Protein AF-A0A968TRB2-F1 (afdb_monomer_lite)

Radius of gyration: 29.57 Å; chains: 1; bounding box: 66×40×86 Å

Foldseek 3Di:
DDWDKDKDKDFDPPDQLPDPQWKKKFKDKQNHTPDIDIWDDDPRHRMTMDMDTDDDDQCLQPDPPVNPDPADRQKIKMKMWMDSPPDIDMDIDIDGGHHPDDDDDCQDDPVVVVCVVDPVPKDKADKFWADWDKDWAADPNKIKIKIWTWTWIDIVNDIWTWIWIFIDINNHGDQDDPVGPRVIDTHPPADDAHKDWDWDADRPVRDIWIWIDGPDDDDDDDDDTDTDDPPVD

Structure (mmCIF, N/CA/C/O backbone):
data_AF-A0A968TRB2-F1
#
_entry.id   AF-A0A968TRB2-F1
#
loop_
_atom_site.group_PDB
_atom_site.id
_atom_site.type_symbol
_atom_site.label_atom_id
_atom_site.label_alt_id
_atom_site.label_comp_id
_atom_site.label_asym_id
_atom_site.label_entity_id
_atom_site.label_seq_id
_atom_site.pdbx_PDB_ins_code
_atom_site.Cartn_x
_atom_site.Cartn_y
_atom_site.Cartn_z
_atom_site.occupancy
_atom_site.B_iso_or_equiv
_atom_site.auth_seq_id
_atom_site.auth_comp_id
_atom_site.auth_asym_id
_atom_site.auth_atom_id
_atom_site.pdbx_PDB_model_num
ATOM 1 N N . MET A 1 1 ? 18.263 5.364 -1.650 1.00 62.75 1 MET A N 1
ATOM 2 C CA . MET A 1 1 ? 17.684 4.512 -2.709 1.00 62.75 1 MET A CA 1
ATOM 3 C C . MET A 1 1 ? 18.825 3.881 -3.482 1.00 62.75 1 MET A C 1
ATOM 5 O O . MET A 1 1 ? 19.798 4.575 -3.752 1.00 62.75 1 MET A O 1
ATOM 9 N N . VAL A 1 2 ? 18.747 2.577 -3.738 1.00 68.12 2 VAL A N 1
ATOM 10 C CA . VAL A 1 2 ? 19.762 1.835 -4.498 1.00 68.12 2 VAL A CA 1
ATOM 11 C C . VAL A 1 2 ? 19.438 1.987 -5.982 1.00 68.12 2 VAL A C 1
ATOM 13 O O . VAL A 1 2 ? 18.295 1.772 -6.373 1.00 68.12 2 VAL A O 1
ATOM 16 N N . ASN A 1 3 ? 20.422 2.374 -6.792 1.00 80.38 3 ASN A N 1
ATOM 17 C CA . ASN A 1 3 ? 20.284 2.347 -8.247 1.00 80.38 3 ASN A CA 1
ATOM 18 C C . ASN A 1 3 ? 20.573 0.928 -8.732 1.00 80.38 3 ASN A C 1
ATOM 20 O O . ASN A 1 3 ? 21.564 0.333 -8.305 1.00 80.38 3 ASN A O 1
ATOM 24 N N . LEU A 1 4 ? 19.746 0.418 -9.641 1.00 80.75 4 LEU A N 1
ATOM 25 C CA . LEU A 1 4 ? 19.991 -0.844 -10.330 1.00 80.75 4 LEU A CA 1
ATOM 26 C C . LEU A 1 4 ? 20.532 -0.523 -11.732 1.00 80.75 4 LEU A C 1
ATOM 28 O O . LEU A 1 4 ? 19.753 -0.100 -12.592 1.00 80.75 4 LEU A O 1
ATOM 32 N N . PRO A 1 5 ? 21.857 -0.627 -11.955 1.00 87.62 5 PRO A N 1
ATOM 33 C CA . PRO A 1 5 ? 22.439 -0.365 -13.259 1.00 87.62 5 PRO A CA 1
ATOM 34 C C . PRO A 1 5 ? 22.197 -1.556 -14.186 1.00 87.62 5 PRO A C 1
ATOM 36 O O . PRO A 1 5 ? 22.495 -2.701 -13.843 1.00 87.62 5 PRO A O 1
ATOM 39 N N . PHE A 1 6 ? 21.715 -1.269 -15.385 1.00 87.75 6 PHE A N 1
ATOM 40 C CA . PHE A 1 6 ? 21.581 -2.236 -16.463 1.00 87.75 6 PHE A CA 1
ATOM 41 C C . PHE A 1 6 ? 22.421 -1.777 -17.639 1.00 87.75 6 PHE A C 1
ATOM 43 O O . PHE A 1 6 ? 22.370 -0.608 -18.021 1.00 87.75 6 PHE A O 1
ATOM 50 N N . THR A 1 7 ? 23.165 -2.705 -18.230 1.00 92.69 7 THR A N 1
ATOM 51 C CA . THR A 1 7 ? 23.927 -2.459 -19.452 1.00 92.69 7 THR A CA 1
ATOM 52 C C . THR A 1 7 ? 23.310 -3.271 -20.573 1.00 92.69 7 THR A C 1
ATOM 54 O O . THR A 1 7 ? 23.240 -4.496 -20.489 1.00 92.69 7 THR A O 1
ATOM 57 N N . ILE A 1 8 ? 22.869 -2.580 -21.618 1.00 92.25 8 ILE A N 1
ATOM 58 C CA . ILE A 1 8 ? 22.332 -3.192 -22.828 1.00 92.25 8 ILE A CA 1
ATOM 59 C C . ILE A 1 8 ? 23.422 -3.175 -23.876 1.00 92.25 8 ILE A C 1
ATOM 61 O O . ILE A 1 8 ? 23.989 -2.120 -24.147 1.00 92.25 8 ILE A O 1
ATOM 65 N N . ILE A 1 9 ? 23.685 -4.338 -24.464 1.00 92.44 9 ILE A N 1
ATOM 66 C CA . ILE A 1 9 ? 24.581 -4.485 -25.604 1.00 92.44 9 ILE A CA 1
ATOM 67 C C . ILE A 1 9 ? 23.742 -4.972 -26.780 1.00 92.44 9 ILE A C 1
ATOM 69 O O . ILE A 1 9 ? 23.082 -6.005 -26.677 1.00 92.44 9 ILE A O 1
ATOM 73 N N . ALA A 1 10 ? 23.775 -4.228 -27.880 1.00 91.25 10 ALA A N 1
ATOM 74 C CA . ALA A 1 10 ? 23.135 -4.600 -29.135 1.00 91.25 10 ALA A CA 1
ATOM 75 C C . ALA A 1 10 ? 24.191 -4.743 -30.230 1.00 91.25 10 ALA A C 1
ATOM 77 O O . ALA A 1 10 ? 25.206 -4.045 -30.213 1.00 91.25 10 ALA A O 1
ATOM 78 N N . THR A 1 11 ? 23.949 -5.638 -31.181 1.00 88.88 11 THR A N 1
ATOM 79 C CA . THR A 1 11 ? 24.828 -5.850 -32.332 1.00 88.88 11 THR A CA 1
ATOM 80 C C . THR A 1 11 ? 24.072 -5.482 -33.597 1.00 88.88 11 THR A C 1
ATOM 82 O O . THR A 1 11 ? 23.050 -6.091 -33.899 1.00 88.88 11 THR A O 1
ATOM 85 N N . ASP A 1 12 ? 24.599 -4.521 -34.349 1.00 85.44 12 ASP A N 1
ATOM 86 C CA . ASP A 1 12 ? 24.115 -4.207 -35.689 1.00 85.44 12 ASP A CA 1
ATOM 87 C C . ASP A 1 12 ? 24.971 -4.953 -36.716 1.00 85.44 12 ASP A C 1
ATOM 89 O O . ASP A 1 12 ? 26.073 -4.530 -37.058 1.00 85.44 12 ASP A O 1
ATOM 93 N N . ALA A 1 13 ? 24.468 -6.081 -37.214 1.00 77.12 13 ALA A N 1
ATOM 94 C CA . ALA A 1 13 ? 25.187 -6.913 -38.178 1.00 77.12 13 ALA A CA 1
ATOM 95 C C . ALA A 1 13 ? 25.484 -6.200 -39.515 1.00 77.12 13 ALA A C 1
ATOM 97 O O . ALA A 1 13 ? 26.390 -6.625 -40.233 1.00 77.12 13 ALA A O 1
ATOM 98 N N . ASN A 1 14 ? 24.756 -5.126 -39.840 1.00 71.25 14 ASN A N 1
ATOM 99 C CA . ASN A 1 14 ? 24.915 -4.355 -41.074 1.00 71.25 14 ASN A CA 1
ATOM 100 C C . ASN A 1 14 ? 25.736 -3.067 -40.873 1.00 71.25 14 ASN A C 1
ATOM 102 O O . ASN A 1 14 ? 26.136 -2.424 -41.851 1.00 71.25 14 ASN A O 1
ATOM 106 N N . GLY A 1 15 ? 26.040 -2.720 -39.620 1.00 63.62 15 GLY A N 1
ATOM 107 C CA . GLY A 1 15 ? 26.788 -1.538 -39.208 1.00 63.62 15 GLY A CA 1
ATOM 108 C C . GLY A 1 15 ? 28.274 -1.630 -39.539 1.00 63.62 15 GLY A C 1
ATOM 109 O O . GLY A 1 15 ? 29.128 -1.809 -38.663 1.00 63.62 15 GLY A O 1
ATOM 110 N N . SER A 1 16 ? 28.629 -1.485 -40.818 1.00 60.00 16 SER A N 1
ATOM 111 C CA . SER A 1 16 ? 30.028 -1.260 -41.193 1.00 60.00 16 SER A CA 1
ATOM 112 C C . SER A 1 16 ? 30.562 0.003 -40.493 1.00 60.00 16 SER A C 1
ATOM 114 O O . SER A 1 16 ? 29.809 0.918 -40.169 1.00 60.00 16 SER A O 1
ATOM 116 N N . ALA A 1 17 ? 31.874 0.102 -40.253 1.00 58.66 17 ALA A N 1
ATOM 117 C CA . ALA A 1 17 ? 32.475 1.316 -39.679 1.00 58.66 17 ALA A CA 1
ATOM 118 C C . ALA A 1 17 ? 32.208 2.596 -40.508 1.00 58.66 17 ALA A C 1
ATOM 120 O O . ALA A 1 17 ? 32.405 3.697 -40.004 1.00 58.66 17 ALA A O 1
ATOM 121 N N . ALA A 1 18 ? 31.757 2.445 -41.759 1.00 58.03 18 ALA A N 1
ATOM 122 C CA . ALA A 1 18 ? 31.447 3.530 -42.680 1.00 58.03 18 ALA A CA 1
ATOM 123 C C . ALA A 1 18 ? 29.977 3.991 -42.638 1.00 58.03 18 ALA A C 1
ATOM 125 O O . ALA A 1 18 ? 29.702 5.124 -43.028 1.00 58.03 18 ALA A O 1
ATOM 126 N N . ASN A 1 19 ? 29.051 3.158 -42.146 1.00 61.81 19 ASN A N 1
ATOM 127 C CA . ASN A 1 19 ? 27.643 3.527 -42.000 1.00 61.81 19 ASN A CA 1
ATOM 128 C C . ASN A 1 19 ? 27.417 3.988 -40.562 1.00 61.81 19 ASN A C 1
ATOM 130 O O . ASN A 1 19 ? 27.534 3.218 -39.611 1.00 61.81 19 ASN A O 1
ATOM 134 N N . ASN A 1 20 ? 27.178 5.284 -40.408 1.00 63.62 20 ASN A N 1
ATOM 135 C CA . ASN A 1 20 ? 27.098 5.973 -39.124 1.00 63.62 20 ASN A CA 1
ATOM 136 C C . ASN A 1 20 ? 25.687 5.893 -38.513 1.00 63.62 20 ASN A C 1
ATOM 138 O O . ASN A 1 20 ? 25.257 6.828 -37.835 1.00 63.62 20 ASN A O 1
ATOM 142 N N . ASP A 1 21 ? 24.953 4.820 -38.812 1.00 75.94 21 AS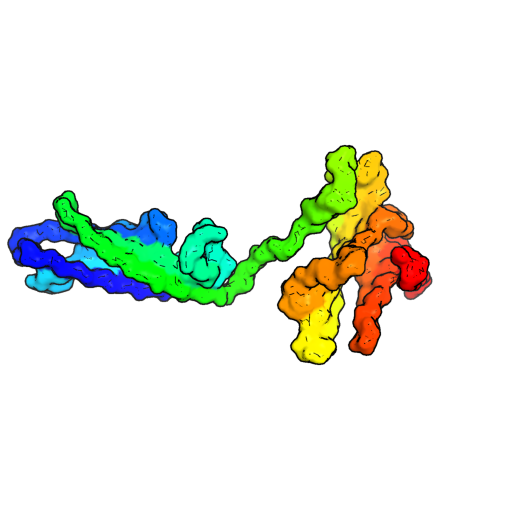P A N 1
ATOM 143 C CA . ASP A 1 21 ? 23.568 4.665 -38.387 1.00 75.94 21 ASP A CA 1
ATOM 144 C C . ASP A 1 21 ? 23.550 4.414 -36.880 1.00 75.94 21 ASP A C 1
ATOM 146 O O . ASP A 1 21 ? 24.181 3.493 -36.358 1.00 75.94 21 ASP A O 1
ATOM 150 N N . LYS A 1 22 ? 22.899 5.327 -36.163 1.00 85.69 22 LYS A N 1
ATOM 151 C CA . LYS A 1 22 ? 22.838 5.318 -34.705 1.00 85.69 22 LYS A CA 1
ATOM 152 C C . LYS A 1 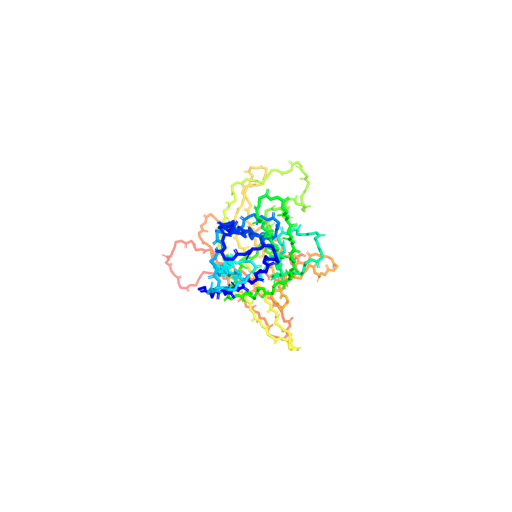22 ? 21.734 4.377 -34.253 1.00 85.69 22 LYS A C 1
ATOM 154 O O . LYS A 1 22 ? 20.616 4.459 -34.756 1.00 85.69 22 LYS A O 1
ATOM 159 N N . LEU A 1 23 ? 22.034 3.548 -33.256 1.00 91.88 23 LEU A N 1
ATOM 160 C CA . LEU A 1 23 ? 21.007 2.781 -32.560 1.00 91.88 23 LEU A CA 1
ATOM 161 C C . LEU A 1 23 ? 20.406 3.597 -31.418 1.00 91.88 23 LEU A C 1
ATOM 163 O O . LEU A 1 23 ? 21.117 4.294 -30.691 1.00 91.88 23 LEU A O 1
ATOM 167 N N . PHE A 1 24 ? 19.103 3.446 -31.225 1.00 94.75 24 PHE A N 1
ATOM 168 C CA . PHE A 1 24 ? 18.360 3.998 -30.099 1.00 94.75 24 PHE A CA 1
ATOM 169 C C . PHE A 1 24 ? 17.792 2.864 -29.263 1.00 94.75 24 PHE A C 1
ATOM 171 O O . PHE A 1 24 ? 17.319 1.865 -29.806 1.00 94.75 24 PHE A O 1
ATOM 178 N N . ALA A 1 25 ? 17.840 3.020 -27.946 1.00 96.00 25 ALA A N 1
ATOM 179 C CA . ALA A 1 25 ? 17.267 2.082 -27.001 1.00 96.00 25 ALA A CA 1
ATOM 180 C C . ALA A 1 25 ? 16.188 2.780 -26.175 1.00 96.00 25 ALA A C 1
ATOM 182 O O . ALA A 1 25 ? 16.464 3.754 -25.474 1.00 96.00 25 ALA A O 1
ATOM 183 N N . ARG A 1 26 ? 14.977 2.228 -26.212 1.00 96.19 26 ARG A N 1
ATOM 184 C CA . ARG A 1 26 ? 13.855 2.651 -25.382 1.00 96.19 26 ARG A CA 1
ATOM 185 C C . ARG A 1 26 ? 13.578 1.608 -24.315 1.00 96.19 26 ARG A C 1
ATOM 187 O O . ARG A 1 26 ? 13.378 0.431 -24.612 1.00 96.19 26 ARG A O 1
ATOM 194 N N . ILE A 1 27 ? 13.554 2.049 -23.067 1.00 93.81 27 ILE A N 1
ATOM 195 C CA . ILE A 1 27 ? 13.333 1.200 -21.902 1.00 93.81 27 ILE A CA 1
ATOM 196 C C . ILE A 1 27 ? 11.929 1.445 -21.379 1.00 93.81 27 ILE A C 1
ATOM 198 O O . ILE A 1 27 ? 11.508 2.580 -21.161 1.00 93.81 27 ILE A O 1
ATOM 202 N N . TYR A 1 28 ? 11.231 0.351 -21.132 1.00 93.31 28 TYR A N 1
ATOM 203 C CA . TYR A 1 28 ? 9.927 0.308 -20.513 1.00 93.31 28 TYR A CA 1
ATOM 204 C C . TYR A 1 28 ? 10.044 -0.361 -19.148 1.00 93.31 28 TYR A C 1
ATOM 206 O O . TYR A 1 28 ? 10.685 -1.408 -19.026 1.00 93.31 28 TYR A O 1
ATOM 214 N N . VAL A 1 29 ? 9.390 0.221 -18.149 1.00 90.00 29 VAL A N 1
ATOM 215 C CA . VAL A 1 29 ? 9.139 -0.402 -16.847 1.00 90.00 29 VAL A CA 1
ATOM 216 C C . VAL A 1 29 ? 7.629 -0.462 -16.680 1.00 90.00 29 VAL A C 1
ATOM 218 O O . VAL A 1 29 ? 6.964 0.565 -16.795 1.00 90.00 29 VAL A O 1
ATOM 221 N N . ASP A 1 30 ? 7.096 -1.668 -16.500 1.00 88.06 30 ASP A N 1
ATOM 222 C CA . ASP A 1 30 ? 5.655 -1.934 -16.390 1.00 88.06 30 ASP A CA 1
ATOM 223 C C . ASP A 1 30 ? 4.865 -1.325 -17.563 1.00 88.06 30 ASP A C 1
ATOM 225 O O . ASP A 1 30 ? 3.849 -0.653 -17.409 1.00 88.06 30 ASP A O 1
ATOM 229 N N . ASP A 1 31 ? 5.408 -1.534 -18.769 1.00 89.56 31 ASP A N 1
ATOM 230 C CA . ASP A 1 31 ? 4.896 -1.048 -20.057 1.00 89.56 31 ASP A CA 1
ATOM 231 C C . ASP A 1 31 ? 4.827 0.493 -20.209 1.00 89.56 31 ASP A C 1
ATOM 233 O O . ASP A 1 31 ? 4.381 0.999 -21.242 1.00 89.56 31 ASP A O 1
ATOM 237 N N . VAL A 1 32 ? 5.383 1.254 -19.258 1.00 90.31 32 VAL A N 1
ATOM 238 C CA . VAL A 1 32 ? 5.568 2.712 -19.338 1.00 90.31 32 VAL A CA 1
ATOM 239 C C . VAL A 1 32 ? 6.989 3.041 -19.785 1.00 90.31 32 VAL A C 1
ATOM 241 O O . VAL A 1 32 ? 7.947 2.454 -19.287 1.00 90.31 32 VAL A O 1
ATOM 244 N N . ILE A 1 33 ? 7.147 4.000 -20.706 1.00 92.81 33 ILE A N 1
ATOM 245 C CA . ILE A 1 33 ? 8.473 4.488 -21.118 1.00 92.81 33 ILE A CA 1
ATOM 246 C C . ILE A 1 33 ? 9.172 5.094 -19.900 1.00 92.81 33 ILE A C 1
ATOM 248 O O . ILE A 1 33 ? 8.714 6.089 -19.341 1.00 92.81 33 ILE A O 1
ATOM 252 N N . TYR A 1 34 ? 10.284 4.484 -19.513 1.00 91.88 34 TYR A N 1
ATOM 253 C CA . TYR A 1 34 ? 11.113 4.916 -18.398 1.00 91.88 34 TYR A CA 1
ATOM 254 C C . TYR A 1 34 ? 12.283 5.780 -18.873 1.00 91.88 34 TYR A C 1
ATOM 256 O O . TYR A 1 34 ? 12.587 6.797 -18.254 1.00 91.88 34 TYR A O 1
ATOM 264 N N . ASP A 1 35 ? 12.932 5.379 -19.968 1.00 93.62 35 ASP A N 1
ATOM 265 C CA . ASP A 1 35 ? 14.079 6.083 -20.541 1.00 93.62 35 ASP A CA 1
ATOM 266 C C . ASP A 1 35 ? 14.161 5.832 -22.054 1.00 93.62 35 ASP A C 1
ATOM 268 O O . ASP A 1 35 ? 13.657 4.823 -22.558 1.00 93.62 35 ASP A O 1
ATOM 272 N N . ASP A 1 36 ? 14.780 6.756 -22.777 1.00 94.44 36 ASP A N 1
ATOM 273 C CA . ASP A 1 36 ? 14.991 6.684 -24.223 1.00 94.44 36 ASP A CA 1
ATOM 274 C C . ASP A 1 36 ? 16.320 7.362 -24.554 1.00 94.44 36 ASP A C 1
ATOM 276 O O . ASP A 1 36 ? 16.504 8.558 -24.307 1.00 94.44 36 ASP A O 1
ATOM 280 N N . ALA A 1 37 ? 17.274 6.584 -25.057 1.00 94.19 37 ALA A N 1
ATOM 281 C CA . ALA A 1 37 ? 18.648 7.032 -25.201 1.00 94.19 37 ALA A CA 1
ATOM 282 C C . ALA A 1 37 ? 19.305 6.502 -26.475 1.00 94.19 37 ALA A C 1
ATOM 284 O O . ALA A 1 37 ? 19.136 5.351 -26.881 1.00 94.19 37 ALA A O 1
ATOM 285 N N . GLU A 1 38 ? 20.132 7.356 -27.074 1.00 94.25 38 GLU A N 1
ATOM 286 C CA . GLU A 1 38 ? 21.063 6.951 -28.121 1.00 94.25 38 GLU A CA 1
ATOM 287 C C . GLU A 1 38 ? 22.121 6.005 -27.535 1.00 94.25 38 GLU A C 1
ATOM 289 O O . GLU A 1 38 ? 22.714 6.272 -26.485 1.00 94.25 38 GLU A O 1
ATOM 294 N N . MET A 1 39 ? 22.378 4.894 -28.220 1.00 93.81 39 MET A N 1
ATOM 295 C CA . MET A 1 39 ? 23.420 3.957 -27.825 1.00 93.81 39 MET A CA 1
ATOM 296 C C . MET A 1 39 ? 24.797 4.450 -28.281 1.00 93.81 39 MET A C 1
ATOM 298 O O . MET A 1 39 ? 24.960 5.057 -29.335 1.00 93.81 39 MET A O 1
ATOM 302 N N . THR A 1 40 ? 25.832 4.134 -27.507 1.00 92.69 40 THR A N 1
ATOM 303 C CA . THR A 1 40 ? 27.228 4.441 -27.842 1.00 92.69 40 THR A CA 1
ATOM 304 C C . THR A 1 40 ? 27.906 3.234 -28.475 1.00 92.69 40 THR A C 1
ATOM 306 O O . THR A 1 40 ? 27.874 2.138 -27.920 1.00 92.69 40 THR A O 1
ATOM 309 N N . ARG A 1 41 ? 28.574 3.415 -29.614 1.00 89.38 41 ARG A N 1
ATOM 310 C CA . ARG A 1 41 ? 29.329 2.336 -30.264 1.00 89.38 41 ARG A CA 1
ATOM 311 C C . ARG A 1 41 ? 30.518 1.882 -29.406 1.00 89.38 41 ARG A C 1
ATOM 313 O O . ARG A 1 41 ? 31.266 2.701 -28.873 1.00 89.38 41 ARG A O 1
ATOM 320 N N . ILE A 1 42 ? 30.732 0.571 -29.307 1.00 89.62 42 ILE A N 1
ATOM 321 C CA . ILE A 1 42 ? 31.844 -0.033 -28.562 1.00 89.62 42 ILE A CA 1
ATOM 322 C C . ILE A 1 42 ? 33.049 -0.201 -29.499 1.00 89.62 42 ILE A C 1
ATOM 324 O O . ILE A 1 42 ? 33.190 -1.204 -30.208 1.00 89.62 42 ILE A O 1
ATOM 328 N N . GLY A 1 43 ? 33.940 0.791 -29.508 1.00 83.88 43 GLY A N 1
ATOM 329 C CA . GLY A 1 43 ? 35.129 0.790 -30.367 1.00 83.88 43 GLY A CA 1
ATOM 330 C C . GLY A 1 43 ? 34.780 0.704 -31.860 1.00 83.88 43 GLY A C 1
ATOM 331 O O . GLY A 1 43 ? 33.761 1.229 -32.299 1.00 83.88 43 GLY A O 1
ATOM 332 N N . ALA A 1 44 ? 35.611 0.016 -32.648 1.00 78.69 44 ALA A N 1
ATOM 333 C CA . ALA A 1 44 ? 35.378 -0.209 -34.082 1.00 78.69 44 ALA A CA 1
ATOM 334 C C . ALA A 1 44 ? 34.511 -1.452 -34.380 1.00 78.69 44 ALA A C 1
ATOM 336 O O . ALA A 1 44 ? 34.495 -1.945 -35.507 1.00 78.69 44 ALA A O 1
ATOM 337 N N . THR A 1 45 ? 33.826 -2.003 -33.373 1.00 77.50 45 THR A N 1
ATOM 338 C CA . THR A 1 45 ? 33.002 -3.211 -33.533 1.00 77.50 45 THR A CA 1
ATOM 339 C C . THR A 1 45 ? 31.599 -2.872 -34.032 1.00 77.50 45 THR A C 1
ATOM 341 O O . THR A 1 45 ? 31.236 -1.703 -34.162 1.00 77.50 45 THR A O 1
ATOM 344 N N . ALA A 1 46 ? 30.799 -3.895 -34.318 1.00 84.81 46 ALA A N 1
ATOM 345 C CA . ALA A 1 46 ? 29.384 -3.753 -34.654 1.00 84.81 46 ALA A CA 1
ATOM 346 C C . ALA A 1 46 ? 28.480 -3.648 -33.403 1.00 84.81 46 ALA A C 1
ATOM 348 O O . ALA A 1 46 ? 27.257 -3.695 -33.502 1.00 84.81 46 ALA A O 1
ATOM 349 N N . ASN A 1 47 ? 29.086 -3.550 -32.213 1.00 89.62 47 ASN A N 1
ATOM 350 C CA . ASN A 1 47 ? 28.372 -3.539 -30.946 1.00 89.62 47 ASN A CA 1
ATOM 351 C C . ASN A 1 47 ? 28.139 -2.115 -30.447 1.00 89.62 47 ASN A C 1
ATOM 353 O O . ASN A 1 47 ? 28.999 -1.241 -30.572 1.00 89.62 47 ASN A O 1
ATOM 357 N N . TRP A 1 48 ? 27.001 -1.928 -29.798 1.00 92.50 48 TRP A N 1
ATOM 358 C CA . TRP A 1 48 ? 26.539 -0.679 -29.215 1.00 92.50 48 TRP A CA 1
ATOM 359 C C . TRP A 1 48 ? 26.138 -0.918 -27.768 1.00 92.50 48 TRP A C 1
ATOM 361 O O . TRP A 1 48 ? 25.646 -1.993 -27.436 1.00 92.50 48 TRP A O 1
ATOM 371 N N . THR A 1 49 ? 26.351 0.072 -26.906 1.00 94.31 49 THR A N 1
ATOM 372 C CA . THR A 1 49 ? 26.048 -0.005 -25.48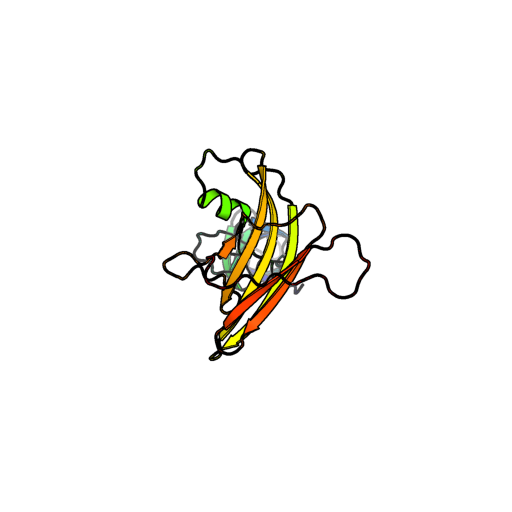0 1.00 94.31 49 THR A CA 1
ATOM 373 C C . THR A 1 49 ? 25.243 1.188 -25.006 1.00 94.31 49 THR A C 1
ATOM 375 O O . THR A 1 49 ? 25.484 2.323 -25.411 1.00 94.31 49 THR A O 1
ATOM 378 N N . VAL A 1 50 ? 24.338 0.943 -24.070 1.00 95.00 50 VAL A N 1
ATOM 379 C CA . VAL A 1 50 ? 23.735 1.983 -23.236 1.00 95.00 50 VAL A CA 1
ATOM 380 C C . VAL A 1 50 ? 23.634 1.460 -21.813 1.00 95.00 50 VAL A C 1
ATOM 382 O O . VAL A 1 50 ? 23.417 0.266 -21.592 1.00 95.00 50 VAL A O 1
ATOM 385 N N . THR A 1 51 ? 23.820 2.349 -20.845 1.00 92.56 51 THR A N 1
ATOM 386 C CA . THR A 1 51 ? 23.609 2.029 -19.437 1.00 92.56 51 THR A CA 1
ATOM 387 C C . THR A 1 51 ? 22.481 2.884 -18.910 1.00 92.56 51 THR A C 1
ATOM 389 O O . THR A 1 51 ? 22.529 4.106 -19.027 1.00 92.56 51 THR A O 1
ATOM 392 N N . PHE A 1 52 ? 21.504 2.245 -18.280 1.00 89.06 52 PHE A N 1
ATOM 393 C CA . PHE A 1 52 ? 20.437 2.942 -17.583 1.00 89.06 52 PHE A CA 1
ATOM 394 C C . PHE A 1 52 ? 20.437 2.574 -16.107 1.00 89.06 52 PHE A C 1
ATOM 396 O O . PHE A 1 52 ? 20.842 1.483 -15.704 1.00 89.06 52 PHE A O 1
ATOM 403 N N . ASN A 1 53 ? 19.988 3.521 -15.289 1.00 89.06 53 ASN A N 1
ATOM 404 C CA . ASN A 1 53 ? 19.879 3.351 -13.850 1.00 89.06 53 ASN A CA 1
ATOM 405 C C . ASN A 1 53 ? 18.402 3.338 -13.481 1.00 89.06 53 ASN A C 1
ATOM 407 O O . ASN A 1 53 ? 17.773 4.395 -13.358 1.00 89.06 53 ASN A O 1
ATOM 411 N N . TYR A 1 54 ? 17.852 2.143 -13.296 1.00 86.94 54 TYR A N 1
ATOM 412 C CA . TYR A 1 54 ? 16.504 2.013 -12.768 1.00 86.94 54 TYR A CA 1
ATOM 413 C C . TYR A 1 54 ? 16.500 2.413 -11.290 1.00 86.94 54 TYR A C 1
ATOM 415 O O . TYR A 1 54 ? 17.331 1.953 -10.496 1.00 86.94 54 TYR A O 1
ATOM 423 N N . LYS A 1 55 ? 15.579 3.310 -10.941 1.00 87.31 55 LYS A N 1
ATOM 424 C CA . LYS A 1 55 ? 15.370 3.826 -9.591 1.00 87.31 55 LYS A CA 1
ATOM 425 C C . LYS A 1 55 ? 13.935 3.513 -9.178 1.00 87.31 55 LYS A C 1
ATOM 427 O O . LYS A 1 55 ? 13.045 4.296 -9.513 1.00 87.31 55 LYS A O 1
ATOM 432 N N . PRO A 1 56 ? 13.715 2.399 -8.463 1.00 82.88 56 PRO A N 1
ATOM 433 C CA . PRO A 1 56 ? 12.400 2.098 -7.925 1.00 82.88 56 PRO A CA 1
ATOM 434 C C . PRO A 1 56 ? 11.932 3.224 -7.002 1.00 82.88 56 PRO A C 1
ATOM 436 O O . PRO A 1 56 ? 12.726 3.775 -6.227 1.00 82.88 56 PRO A O 1
ATOM 439 N N . GLN A 1 57 ? 10.652 3.564 -7.079 1.00 79.88 57 GLN A N 1
ATOM 440 C CA . GLN A 1 57 ? 10.016 4.517 -6.185 1.00 79.88 57 GLN A CA 1
ATOM 441 C C . GLN A 1 57 ? 9.788 3.904 -4.796 1.00 79.88 57 GLN A C 1
ATOM 443 O O . GLN A 1 57 ? 9.712 2.681 -4.631 1.00 79.88 57 GLN A O 1
ATOM 448 N N . PRO A 1 58 ? 9.664 4.741 -3.751 1.00 71.50 58 PRO A N 1
ATOM 449 C CA . PRO A 1 58 ? 9.221 4.274 -2.445 1.00 71.50 58 PRO A CA 1
ATOM 450 C C . PRO A 1 58 ? 7.835 3.622 -2.552 1.00 71.50 58 PRO A C 1
ATOM 452 O O . PRO A 1 58 ? 6.855 4.302 -2.839 1.00 71.50 58 PRO A O 1
ATOM 455 N N . GLY A 1 59 ? 7.758 2.315 -2.300 1.00 71.69 59 GLY A N 1
ATOM 456 C CA . GLY A 1 59 ? 6.515 1.540 -2.378 1.00 71.69 59 GLY A CA 1
ATOM 457 C C . GLY A 1 59 ? 6.488 0.504 -3.499 1.00 71.69 59 GLY A C 1
ATOM 458 O O . GLY A 1 59 ? 5.783 -0.484 -3.335 1.00 71.69 59 GLY A O 1
ATOM 459 N N . ASP A 1 60 ? 7.318 0.646 -4.537 1.00 78.38 60 ASP A N 1
ATOM 460 C CA . ASP A 1 60 ? 7.381 -0.266 -5.694 1.00 78.38 60 ASP A CA 1
ATOM 461 C C . ASP A 1 60 ? 7.584 -1.728 -5.272 1.00 78.38 60 ASP A C 1
ATOM 463 O O . ASP A 1 60 ? 6.887 -2.619 -5.733 1.00 78.38 60 ASP A O 1
ATOM 467 N N . GLY A 1 61 ? 8.420 -1.972 -4.258 1.00 76.94 61 GLY A N 1
ATOM 468 C CA . GLY A 1 61 ? 8.618 -3.312 -3.692 1.00 76.94 61 GLY A CA 1
ATOM 469 C C . GLY A 1 61 ? 7.470 -3.862 -2.826 1.00 76.94 61 GLY A C 1
ATOM 470 O O . GLY A 1 61 ? 7.636 -4.910 -2.209 1.00 76.94 61 GLY A O 1
ATOM 471 N N . SER A 1 62 ? 6.368 -3.123 -2.664 1.00 70.38 62 SER A N 1
ATOM 472 C CA . SER A 1 62 ? 5.222 -3.458 -1.787 1.00 70.38 62 SER A CA 1
ATOM 473 C C . SER A 1 62 ? 3.875 -3.402 -2.484 1.00 70.38 62 SER A C 1
ATOM 475 O O . SER A 1 62 ? 2.864 -3.732 -1.864 1.00 70.38 62 SER A O 1
ATOM 477 N N . VAL A 1 63 ? 3.848 -2.948 -3.731 1.00 66.88 63 VAL A N 1
ATOM 478 C CA . VAL A 1 63 ? 2.633 -2.860 -4.524 1.00 66.88 63 VAL A CA 1
ATOM 479 C C . VAL A 1 63 ? 2.708 -3.869 -5.655 1.00 66.88 63 VAL A C 1
ATOM 481 O O . VAL A 1 63 ? 3.778 -4.185 -6.172 1.00 66.88 63 VAL A O 1
ATOM 484 N N . ASP A 1 64 ? 1.548 -4.395 -5.999 1.00 66.56 64 ASP A N 1
ATOM 485 C CA . ASP A 1 64 ? 1.300 -4.942 -7.317 1.00 66.56 64 ASP A CA 1
ATOM 486 C C . ASP A 1 64 ? 0.637 -3.807 -8.111 1.00 66.56 64 ASP A C 1
ATOM 488 O O . ASP A 1 64 ? -0.485 -3.399 -7.801 1.00 66.56 64 ASP A O 1
ATOM 492 N N . LEU A 1 65 ? 1.400 -3.198 -9.021 1.00 58.19 65 LEU A N 1
ATOM 493 C CA . LEU A 1 65 ? 1.003 -1.984 -9.741 1.00 58.19 65 LEU A CA 1
ATOM 494 C C . LEU A 1 65 ? -0.125 -2.241 -10.745 1.00 58.19 65 LEU A C 1
ATOM 496 O O . LEU A 1 65 ? -0.925 -1.337 -10.989 1.00 58.19 65 LEU A O 1
ATOM 500 N N . ASP A 1 66 ? -0.202 -3.448 -11.309 1.00 57.97 66 ASP A N 1
ATOM 501 C CA . ASP A 1 66 ? -1.270 -3.825 -12.236 1.00 57.97 66 ASP A CA 1
ATOM 502 C C . ASP A 1 66 ? -2.460 -4.489 -11.514 1.00 57.97 66 ASP A C 1
ATOM 504 O O . ASP A 1 66 ? -3.579 -4.471 -12.035 1.00 57.97 66 ASP A O 1
ATOM 508 N N . GLY A 1 67 ? -2.241 -4.998 -10.291 1.00 56.00 67 GLY A N 1
ATOM 509 C CA . GLY A 1 67 ? -3.248 -5.482 -9.340 1.00 56.00 67 GLY A CA 1
ATOM 510 C C . GLY A 1 67 ? -4.043 -6.706 -9.801 1.00 56.00 67 GLY A C 1
ATOM 511 O O . GLY A 1 67 ? -4.983 -7.123 -9.115 1.00 56.00 67 GLY A O 1
ATOM 512 N N . VAL A 1 68 ? -3.742 -7.226 -10.994 1.00 59.44 68 VAL A N 1
ATOM 513 C CA . VAL A 1 68 ? -4.516 -8.255 -11.712 1.00 59.44 68 VAL A CA 1
ATOM 514 C C . VAL A 1 68 ? -3.611 -9.105 -12.632 1.00 59.44 68 VAL A C 1
ATOM 516 O O . VAL A 1 68 ? -4.085 -10.032 -13.292 1.00 59.44 68 VAL A O 1
ATOM 519 N N . GLY A 1 69 ? -2.313 -8.814 -12.710 1.00 62.34 69 GLY A N 1
ATOM 520 C CA . GLY A 1 69 ? -1.361 -9.457 -13.606 1.00 62.34 69 GLY A CA 1
ATOM 521 C C . GLY A 1 69 ? -0.643 -10.676 -13.014 1.00 62.34 69 GLY A C 1
ATOM 522 O O . GLY A 1 69 ? -0.855 -11.066 -11.868 1.00 62.34 69 GLY A O 1
ATOM 523 N N . PRO A 1 70 ? 0.212 -11.340 -13.814 1.00 69.75 70 PRO A N 1
ATOM 524 C CA . PRO A 1 70 ? 1.007 -12.489 -13.374 1.00 69.75 70 PRO A CA 1
ATOM 525 C C . PRO A 1 70 ? 2.208 -12.106 -12.491 1.00 69.75 70 PRO A C 1
ATOM 527 O O . PRO A 1 70 ? 2.938 -12.996 -12.053 1.00 69.75 70 PRO A O 1
ATOM 530 N N . LEU A 1 71 ? 2.466 -10.811 -12.294 1.00 75.06 71 LEU A N 1
ATOM 531 C CA . LEU A 1 71 ? 3.591 -10.311 -11.512 1.00 75.06 71 LEU A CA 1
ATOM 532 C C . LEU A 1 71 ? 3.235 -10.328 -10.024 1.00 75.06 71 LEU A C 1
ATOM 534 O O . LEU A 1 71 ? 2.141 -9.951 -9.621 1.00 75.06 71 LEU A O 1
ATOM 538 N N . LEU A 1 72 ? 4.160 -10.805 -9.195 1.00 77.38 72 LEU A N 1
ATOM 539 C CA . LEU A 1 72 ? 3.997 -10.757 -7.744 1.00 77.38 72 LEU A CA 1
ATOM 540 C C . LEU A 1 72 ? 4.321 -9.354 -7.216 1.00 77.38 72 LEU A C 1
ATOM 542 O O . LEU A 1 72 ? 4.976 -8.553 -7.878 1.00 77.38 72 LEU A O 1
ATOM 546 N N . VAL A 1 73 ? 3.925 -9.083 -5.973 1.00 78.94 73 VAL A N 1
ATOM 547 C CA . VAL A 1 73 ? 4.269 -7.840 -5.267 1.00 78.94 73 VAL A CA 1
ATOM 548 C C . VAL A 1 73 ? 5.776 -7.570 -5.334 1.00 78.94 73 VAL A C 1
ATOM 550 O O . VAL A 1 73 ? 6.583 -8.423 -4.956 1.00 78.94 73 VAL A O 1
ATOM 553 N N . GLY A 1 74 ? 6.140 -6.369 -5.788 1.00 80.81 74 GLY A N 1
ATOM 554 C CA . GLY A 1 74 ? 7.531 -5.955 -5.967 1.00 80.81 74 GLY A CA 1
ATOM 555 C C . GLY A 1 74 ? 8.215 -6.489 -7.223 1.00 80.81 74 GLY A C 1
ATOM 556 O O . GLY A 1 74 ? 9.408 -6.252 -7.394 1.00 80.81 74 GLY A O 1
ATOM 557 N N . GLN A 1 75 ? 7.512 -7.201 -8.104 1.00 87.19 75 GLN A N 1
ATOM 558 C CA . GLN A 1 75 ? 8.047 -7.592 -9.403 1.00 87.19 75 GLN A CA 1
ATOM 559 C C . GLN A 1 75 ? 7.723 -6.541 -10.454 1.00 87.19 75 GLN A C 1
ATOM 561 O O . GLN A 1 75 ? 6.573 -6.150 -10.615 1.00 87.19 75 GLN A O 1
ATOM 566 N N . HIS A 1 76 ? 8.741 -6.147 -11.211 1.00 86.06 76 HIS A N 1
ATOM 567 C CA . HIS A 1 76 ? 8.599 -5.198 -12.307 1.00 86.06 76 HIS A CA 1
ATOM 568 C C . HIS A 1 76 ? 9.021 -5.839 -13.617 1.00 86.06 76 HIS A C 1
ATOM 570 O O . HIS A 1 76 ? 10.024 -6.561 -13.692 1.00 86.06 76 HIS A O 1
ATOM 576 N N . LYS A 1 77 ? 8.271 -5.548 -14.673 1.00 90.38 77 LYS A N 1
ATOM 577 C CA . LYS A 1 77 ? 8.592 -5.984 -16.028 1.00 90.38 77 LYS A CA 1
ATOM 578 C C . LYS A 1 77 ? 9.445 -4.919 -16.693 1.00 90.38 77 LYS A C 1
ATOM 580 O O . LYS A 1 77 ? 8.979 -3.816 -16.964 1.00 90.38 77 LYS A O 1
ATOM 585 N N . VAL A 1 78 ? 10.687 -5.269 -17.001 1.00 90.69 78 VAL A N 1
ATOM 586 C CA . VAL A 1 78 ? 11.593 -4.410 -17.760 1.00 90.69 78 VAL A CA 1
ATOM 587 C C . VAL A 1 78 ? 11.638 -4.914 -19.190 1.00 90.69 78 VAL A C 1
ATOM 589 O O . VAL A 1 78 ? 11.954 -6.078 -19.440 1.00 90.69 78 VAL A O 1
ATOM 592 N N . ARG A 1 79 ? 11.319 -4.040 -20.139 1.00 93.88 79 ARG A N 1
ATOM 593 C CA . ARG A 1 79 ? 11.396 -4.328 -21.571 1.00 93.88 79 ARG A CA 1
ATOM 594 C C . ARG A 1 79 ? 12.270 -3.287 -22.242 1.00 93.88 79 ARG A C 1
ATOM 596 O O . ARG A 1 79 ? 12.101 -2.099 -22.007 1.00 93.88 79 ARG A O 1
ATOM 603 N N . VAL A 1 80 ? 13.189 -3.728 -23.085 1.00 95.31 80 VAL A N 1
ATOM 604 C CA . VAL A 1 80 ? 14.036 -2.846 -23.885 1.00 95.31 80 VAL A CA 1
ATOM 605 C C . VAL A 1 80 ? 13.751 -3.103 -25.346 1.00 95.31 80 VAL A C 1
ATOM 607 O O . VAL A 1 80 ? 13.765 -4.251 -25.787 1.00 95.31 80 VAL A O 1
ATOM 610 N N . GLU A 1 81 ? 13.490 -2.027 -26.071 1.00 96.38 81 GLU A N 1
ATOM 611 C CA . GLU A 1 81 ? 13.381 -2.000 -27.521 1.00 96.38 81 GLU A CA 1
ATOM 612 C C . GLU A 1 81 ? 14.612 -1.291 -28.080 1.00 96.38 81 GLU A C 1
ATOM 614 O O . GLU A 1 81 ? 14.960 -0.207 -27.617 1.00 96.38 81 GLU A O 1
ATOM 619 N N . VAL A 1 82 ? 15.277 -1.901 -29.056 1.00 94.69 82 VAL A N 1
ATOM 620 C CA . VAL A 1 82 ? 16.408 -1.303 -29.772 1.00 94.69 82 VAL A CA 1
ATOM 621 C C . VAL A 1 82 ? 16.022 -1.126 -31.229 1.00 94.69 82 VAL A C 1
ATOM 623 O O . VAL A 1 82 ? 15.468 -2.042 -31.835 1.00 94.69 82 VAL A O 1
ATOM 626 N N . THR A 1 83 ? 16.315 0.043 -31.792 1.00 92.12 83 THR A N 1
ATOM 627 C CA . THR A 1 83 ? 15.972 0.380 -33.172 1.00 92.12 83 THR A CA 1
ATOM 628 C C . THR A 1 83 ? 17.084 1.135 -33.887 1.00 92.12 83 THR A C 1
ATOM 630 O O . THR A 1 83 ? 17.793 1.937 -33.283 1.00 92.12 83 THR A O 1
ATOM 633 N N . ASP A 1 84 ? 17.202 0.888 -35.189 1.00 88.81 84 ASP A N 1
ATOM 634 C CA . ASP A 1 84 ? 18.010 1.650 -36.151 1.00 88.81 84 ASP A CA 1
ATOM 635 C C . ASP A 1 84 ? 17.148 2.627 -36.986 1.00 88.81 84 ASP A C 1
ATOM 637 O O . ASP A 1 84 ? 17.623 3.232 -37.944 1.00 88.81 84 ASP A O 1
ATOM 641 N N . GLY A 1 85 ? 15.857 2.765 -36.652 1.00 86.56 85 GLY A N 1
ATOM 642 C CA . GLY A 1 85 ? 14.864 3.533 -37.410 1.00 86.56 85 GLY A CA 1
ATOM 643 C C . GLY A 1 85 ? 14.104 2.734 -38.479 1.00 86.56 85 GLY A C 1
ATOM 644 O O . GLY A 1 85 ? 13.036 3.175 -38.899 1.00 86.56 85 GLY A O 1
ATOM 645 N N . ASN A 1 86 ? 14.590 1.552 -38.873 1.00 85.69 86 ASN A N 1
ATOM 646 C CA . ASN A 1 86 ? 13.950 0.669 -39.857 1.00 85.69 86 ASN A CA 1
ATOM 647 C C . ASN A 1 86 ? 13.432 -0.635 -39.234 1.00 85.69 86 ASN A C 1
ATOM 649 O O . ASN A 1 86 ? 12.396 -1.158 -39.644 1.00 85.69 86 ASN A O 1
ATOM 653 N N . MET A 1 87 ? 14.149 -1.166 -38.248 1.00 87.19 87 MET A N 1
ATOM 654 C CA . MET A 1 87 ? 13.827 -2.383 -37.515 1.00 87.19 87 MET A CA 1
ATOM 655 C C . MET A 1 87 ? 13.770 -2.106 -36.017 1.00 87.19 87 MET A C 1
ATOM 657 O O . MET A 1 87 ? 14.399 -1.179 -35.506 1.00 87.19 87 MET A O 1
ATOM 661 N N . ILE A 1 8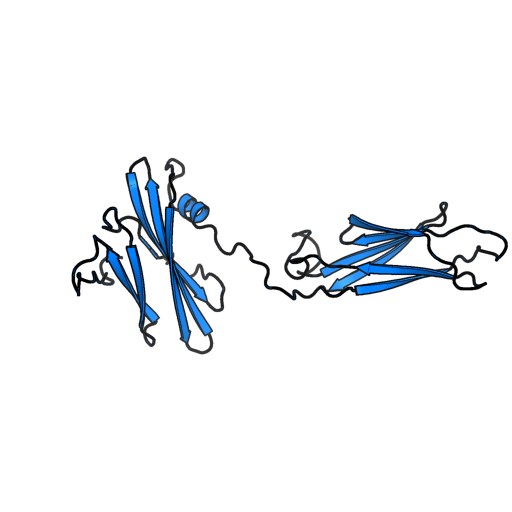8 ? 12.999 -2.926 -35.308 1.00 92.56 88 ILE A N 1
ATOM 662 C CA . ILE A 1 88 ? 12.912 -2.914 -33.850 1.00 92.56 88 ILE A CA 1
ATOM 663 C C . ILE A 1 88 ? 13.120 -4.349 -33.379 1.00 92.56 88 ILE A C 1
ATOM 665 O O . ILE A 1 88 ? 12.405 -5.248 -33.823 1.00 92.56 88 ILE A O 1
ATOM 669 N N . ASP A 1 89 ? 14.074 -4.557 -32.478 1.00 93.69 89 ASP A N 1
ATOM 670 C CA . ASP A 1 89 ? 14.187 -5.793 -31.703 1.00 93.69 89 ASP A CA 1
ATOM 671 C C . ASP A 1 89 ? 13.867 -5.504 -30.238 1.00 93.69 89 ASP A C 1
ATOM 673 O O . ASP A 1 89 ? 14.095 -4.397 -29.745 1.00 93.69 89 ASP A O 1
ATOM 677 N N . SER A 1 90 ? 13.313 -6.487 -29.532 1.00 95.19 90 SER A N 1
ATOM 678 C CA . SER A 1 90 ? 12.909 -6.304 -28.142 1.00 95.19 90 SER A CA 1
ATOM 679 C C . SER A 1 90 ? 13.253 -7.493 -27.259 1.00 95.19 90 SER A C 1
ATOM 681 O O . SER A 1 90 ? 13.167 -8.659 -27.649 1.00 95.19 90 SER A O 1
ATOM 683 N N . ARG A 1 91 ? 13.627 -7.190 -26.017 1.00 94.56 91 ARG A N 1
ATOM 684 C CA . ARG A 1 91 ? 13.854 -8.174 -24.956 1.00 94.56 91 ARG A CA 1
ATOM 685 C C . ARG A 1 91 ? 13.126 -7.731 -23.704 1.00 94.56 91 ARG A C 1
ATOM 687 O O . ARG A 1 91 ? 13.082 -6.543 -23.406 1.00 94.56 91 ARG A O 1
ATOM 694 N N . GLN A 1 92 ? 12.580 -8.689 -22.963 1.00 93.00 92 GLN A N 1
ATOM 695 C CA . GLN A 1 92 ? 11.977 -8.421 -21.662 1.00 93.00 92 GLN A CA 1
ATOM 696 C C . GLN A 1 92 ? 12.497 -9.386 -20.606 1.00 93.00 92 GLN A C 1
ATOM 698 O O . GLN A 1 92 ? 12.828 -10.534 -20.910 1.00 93.00 92 GLN A O 1
ATOM 703 N N . TRP A 1 93 ? 12.509 -8.922 -19.365 1.00 90.38 93 TRP A N 1
ATOM 704 C CA . TRP A 1 93 ? 12.781 -9.719 -18.179 1.00 90.38 93 TRP A CA 1
ATOM 705 C C . TRP A 1 93 ? 12.039 -9.133 -16.978 1.00 90.38 93 TRP A C 1
ATOM 707 O O . TRP A 1 93 ? 11.559 -8.000 -17.008 1.00 90.38 93 TRP A O 1
ATOM 717 N N . THR A 1 94 ? 11.951 -9.920 -15.913 1.00 89.81 94 THR A N 1
ATOM 718 C CA . THR A 1 94 ? 11.359 -9.498 -14.643 1.00 89.81 94 THR A CA 1
ATOM 719 C C . THR A 1 94 ? 12.469 -9.180 -13.650 1.00 89.81 94 THR A C 1
ATOM 721 O O . THR A 1 94 ? 13.483 -9.881 -13.607 1.00 89.81 94 THR A O 1
ATOM 724 N N . VAL A 1 95 ? 12.287 -8.124 -12.861 1.00 87.88 95 VAL A N 1
ATOM 725 C CA . VAL A 1 95 ? 13.190 -7.748 -11.770 1.00 87.88 95 VAL A CA 1
ATOM 726 C C . VAL A 1 95 ? 12.423 -7.703 -10.456 1.00 87.88 95 VAL A C 1
ATOM 728 O O . VAL A 1 95 ? 11.316 -7.176 -10.403 1.00 87.88 95 VAL A O 1
ATOM 731 N N . ASP A 1 96 ? 13.027 -8.234 -9.394 1.00 86.50 96 ASP A N 1
ATOM 732 C CA . ASP A 1 96 ? 12.448 -8.194 -8.052 1.00 86.50 96 ASP A CA 1
ATOM 733 C C . ASP A 1 96 ? 12.987 -6.974 -7.292 1.00 86.50 96 ASP A C 1
ATOM 735 O O . ASP A 1 96 ? 14.168 -6.898 -6.932 1.00 86.50 96 ASP A O 1
ATOM 739 N N . VAL A 1 97 ? 12.111 -6.018 -7.009 1.00 83.94 97 VAL A N 1
ATOM 740 C CA . VAL A 1 97 ? 12.373 -4.877 -6.139 1.00 83.94 97 VAL A CA 1
ATOM 741 C C . VAL A 1 97 ? 11.960 -5.250 -4.726 1.00 83.94 97 VAL A C 1
ATOM 743 O O . VAL A 1 97 ? 10.793 -5.456 -4.408 1.00 83.94 97 VAL A O 1
ATOM 746 N N . ARG A 1 98 ? 12.939 -5.305 -3.823 1.00 75.62 98 ARG A N 1
ATOM 747 C CA . ARG A 1 98 ? 12.641 -5.492 -2.404 1.00 75.62 98 ARG A CA 1
ATOM 748 C C . ARG A 1 98 ? 12.208 -4.183 -1.790 1.00 75.62 98 ARG A C 1
ATOM 750 O O . ARG A 1 98 ? 12.871 -3.156 -1.958 1.00 75.62 98 ARG A O 1
ATOM 757 N N . ASN A 1 99 ? 11.159 -4.248 -0.981 1.00 64.50 99 ASN A N 1
ATOM 758 C CA . ASN A 1 99 ? 10.836 -3.118 -0.150 1.00 64.50 99 ASN A CA 1
ATOM 759 C C . ASN A 1 99 ? 11.945 -2.875 0.889 1.00 64.50 99 ASN A C 1
ATOM 761 O O . ASN A 1 99 ? 12.299 -3.761 1.664 1.00 64.50 99 ASN A O 1
ATOM 765 N N . THR A 1 100 ? 12.491 -1.661 0.902 1.00 60.72 100 THR A N 1
ATOM 766 C CA . THR A 1 100 ? 13.476 -1.220 1.904 1.00 60.72 100 THR A CA 1
ATOM 767 C C . THR A 1 100 ? 12.861 -0.310 2.964 1.00 60.72 100 THR A C 1
ATOM 769 O O . THR A 1 100 ? 13.516 -0.018 3.962 1.00 60.72 100 THR A O 1
ATOM 772 N N . ILE A 1 101 ? 11.612 0.132 2.769 1.00 59.50 101 ILE A N 1
ATOM 773 C CA . ILE A 1 101 ? 10.917 1.071 3.651 1.00 59.50 101 ILE A CA 1
ATOM 774 C C . ILE A 1 101 ? 9.468 0.602 3.814 1.00 59.50 101 ILE A C 1
ATOM 776 O O . ILE A 1 101 ? 8.743 0.601 2.825 1.00 59.50 101 ILE A O 1
ATOM 780 N N . PRO A 1 102 ? 8.997 0.253 5.024 1.00 59.00 102 PRO A N 1
ATOM 781 C CA . PRO A 1 102 ? 7.601 -0.122 5.239 1.00 59.00 102 PRO A CA 1
ATOM 782 C C . PRO A 1 102 ? 6.666 0.927 4.622 1.00 59.00 102 PRO A C 1
ATOM 784 O O . PRO A 1 102 ? 6.665 2.081 5.051 1.00 59.00 102 PRO A O 1
ATOM 787 N N . PHE A 1 103 ? 5.922 0.549 3.580 1.00 60.38 103 PHE A N 1
ATOM 788 C CA . PHE A 1 103 ? 4.973 1.457 2.949 1.00 60.38 103 PHE A CA 1
ATOM 789 C C . PHE A 1 103 ? 3.658 1.369 3.727 1.00 60.38 103 PHE A C 1
ATOM 791 O O . PHE A 1 103 ? 3.178 0.254 3.954 1.00 60.38 103 PHE A O 1
ATOM 798 N N . PRO A 1 104 ? 3.081 2.494 4.180 1.00 62.09 104 PRO A N 1
ATOM 799 C CA . PRO A 1 104 ? 1.819 2.458 4.897 1.00 62.09 104 PRO A CA 1
ATOM 800 C C . PRO A 1 104 ? 0.723 1.966 3.949 1.00 62.09 104 PRO A C 1
ATOM 802 O O . PRO A 1 104 ? 0.351 2.651 2.999 1.00 62.09 104 PRO A O 1
ATOM 805 N N . SER A 1 105 ? 0.204 0.769 4.204 1.00 64.44 105 SER A N 1
ATOM 806 C CA . SER A 1 105 ? -0.999 0.273 3.549 1.00 64.44 105 SER A CA 1
ATOM 807 C C . SER A 1 105 ? -2.224 0.646 4.381 1.00 64.44 105 SER A C 1
ATOM 809 O O . SER A 1 105 ? -2.195 0.653 5.615 1.00 64.44 105 SER A O 1
ATOM 811 N N . LEU A 1 106 ? -3.326 0.985 3.707 1.00 69.19 106 LEU A N 1
ATOM 812 C CA . LEU A 1 106 ? -4.606 1.155 4.383 1.00 69.19 106 LEU A CA 1
ATOM 813 C C . LEU A 1 106 ? -5.101 -0.222 4.831 1.00 69.19 106 LEU A C 1
ATOM 815 O O . LEU A 1 106 ? -5.647 -0.980 4.035 1.00 69.19 106 LEU A O 1
ATOM 819 N N . VAL A 1 107 ? -4.920 -0.535 6.111 1.00 68.12 107 VAL A N 1
ATOM 820 C CA . VAL A 1 107 ? -5.368 -1.813 6.685 1.00 68.12 107 VAL A CA 1
ATOM 821 C C . VAL A 1 107 ? -6.869 -1.793 6.999 1.00 68.12 107 VAL A C 1
ATOM 823 O O . VAL A 1 107 ? -7.544 -2.815 6.892 1.00 68.12 107 VAL A O 1
ATOM 826 N N . LEU A 1 108 ? -7.415 -0.630 7.379 1.00 73.12 108 LEU A N 1
ATOM 827 C CA . LEU A 1 108 ? -8.817 -0.491 7.771 1.00 73.12 108 LEU A CA 1
ATOM 828 C C . LEU A 1 108 ? -9.344 0.929 7.543 1.00 73.12 108 LEU A C 1
ATOM 830 O O . LEU A 1 108 ? -8.719 1.905 7.951 1.00 73.12 108 LEU A O 1
ATOM 834 N N . ASN A 1 109 ? -10.550 1.037 6.979 1.00 79.75 109 ASN A N 1
ATOM 835 C CA . ASN A 1 109 ? -11.305 2.288 6.929 1.00 79.75 109 ASN A CA 1
ATOM 836 C C . ASN A 1 109 ? -12.512 2.232 7.876 1.00 79.75 109 ASN A C 1
ATOM 838 O O . ASN A 1 109 ? -13.609 1.837 7.488 1.00 79.75 109 ASN A O 1
ATOM 842 N N . ILE A 1 110 ? -12.307 2.696 9.106 1.00 76.12 110 ILE A N 1
ATOM 843 C CA . ILE A 1 110 ? -13.319 2.779 10.172 1.00 76.12 110 ILE A CA 1
ATOM 844 C C . ILE A 1 110 ? -14.628 3.443 9.712 1.00 76.12 110 ILE A C 1
ATOM 846 O O . ILE A 1 110 ? -15.713 2.983 10.064 1.00 76.12 110 ILE A O 1
ATOM 850 N N . VAL A 1 111 ? -14.560 4.500 8.897 1.00 78.56 111 VAL A N 1
ATOM 851 C CA . VAL A 1 111 ? -15.761 5.223 8.445 1.00 78.56 111 VAL A CA 1
ATOM 852 C C . VAL A 1 111 ? -16.581 4.369 7.481 1.00 78.56 111 VAL A C 1
ATOM 854 O O . VAL A 1 111 ? -17.804 4.300 7.605 1.00 78.56 111 VAL A O 1
ATOM 857 N N . SER A 1 112 ? -15.918 3.717 6.522 1.00 80.44 112 SER A N 1
ATOM 858 C CA . SER A 1 112 ? -16.576 2.809 5.576 1.00 80.44 112 SER A CA 1
ATOM 859 C C . SER A 1 112 ? -17.189 1.616 6.298 1.00 80.44 112 SER A C 1
ATOM 861 O O . SER A 1 112 ? -18.342 1.264 6.064 1.00 80.44 112 SER A O 1
ATOM 863 N N . GLU A 1 113 ? -16.426 1.034 7.214 1.00 78.44 113 GLU A N 1
ATOM 864 C CA . GLU A 1 113 ? -16.831 -0.139 7.975 1.00 78.44 113 GLU A CA 1
ATOM 865 C C . GLU A 1 113 ? -18.014 0.182 8.900 1.00 78.44 113 GLU A C 1
ATOM 867 O O . GLU A 1 113 ? -18.966 -0.592 8.975 1.00 78.44 113 GLU A O 1
ATOM 872 N N . ARG A 1 114 ? -18.050 1.373 9.519 1.00 77.75 114 ARG A N 1
ATOM 873 C CA . ARG A 1 114 ? -19.223 1.801 10.293 1.00 77.75 114 ARG A CA 1
ATOM 874 C C . ARG A 1 114 ? -20.462 1.955 9.417 1.00 77.75 114 ARG A C 1
ATOM 876 O O . ARG A 1 114 ? -21.526 1.477 9.795 1.00 77.75 114 ARG A O 1
ATOM 883 N N . LYS A 1 115 ? -20.333 2.598 8.253 1.00 76.81 115 LYS A N 1
ATOM 884 C CA . LYS A 1 115 ? -21.457 2.768 7.320 1.00 76.81 115 LYS A CA 1
ATOM 885 C C . LYS A 1 115 ? -22.036 1.431 6.858 1.00 76.81 115 LYS A C 1
ATOM 887 O O . LYS A 1 115 ? -23.237 1.359 6.649 1.00 76.81 115 LYS A O 1
ATOM 892 N N . ALA A 1 116 ? -21.210 0.394 6.719 1.00 76.75 116 ALA A N 1
ATOM 893 C CA . ALA A 1 116 ? -21.663 -0.939 6.325 1.00 76.75 116 ALA A CA 1
ATOM 894 C C . ALA A 1 116 ? -22.489 -1.655 7.412 1.00 76.75 116 ALA A C 1
ATOM 896 O O . ALA A 1 116 ? -23.288 -2.531 7.090 1.00 76.75 116 ALA A O 1
ATOM 897 N N . LEU A 1 117 ? -22.311 -1.289 8.687 1.00 75.56 117 LEU A N 1
ATOM 898 C CA . LEU A 1 117 ? -23.043 -1.875 9.817 1.00 75.56 117 LEU A CA 1
ATOM 899 C C . LEU A 1 117 ? -24.408 -1.221 10.068 1.00 75.56 117 LEU A C 1
ATOM 901 O O . LEU A 1 117 ? -25.216 -1.773 10.813 1.00 75.56 117 LEU A O 1
ATOM 905 N N . ASP A 1 118 ? -24.666 -0.054 9.482 1.00 74.31 118 ASP A N 1
ATOM 906 C CA . ASP A 1 118 ? -25.895 0.705 9.684 1.00 74.31 118 ASP A CA 1
ATOM 907 C C . ASP A 1 118 ? -26.755 0.754 8.408 1.00 74.31 118 ASP A C 1
ATOM 909 O O . ASP A 1 118 ? -26.238 0.677 7.293 1.00 74.31 118 ASP A O 1
ATOM 913 N N . PRO A 1 119 ? -28.084 0.924 8.535 1.00 73.12 119 PRO A N 1
ATOM 914 C CA . PRO A 1 119 ? -28.952 1.154 7.386 1.00 73.12 119 PRO A CA 1
ATOM 915 C C . PRO A 1 119 ? -28.491 2.349 6.540 1.00 73.12 119 PRO A C 1
ATOM 917 O O . PRO A 1 119 ? -28.138 3.403 7.074 1.00 73.12 119 PRO A O 1
ATOM 920 N N . ALA A 1 120 ? -28.592 2.224 5.214 1.00 72.81 120 ALA A N 1
ATOM 921 C CA . ALA A 1 120 ? -28.108 3.223 4.253 1.00 72.81 120 ALA A CA 1
ATOM 922 C C . ALA A 1 120 ? -28.724 4.632 4.407 1.00 72.81 120 ALA A C 1
ATOM 924 O O . ALA A 1 120 ? -28.165 5.608 3.913 1.00 72.81 120 ALA A O 1
ATOM 925 N N . SER A 1 121 ? -29.867 4.757 5.089 1.00 72.12 121 SER A N 1
ATOM 926 C CA . SER A 1 121 ? -30.545 6.032 5.354 1.00 72.12 121 SER A CA 1
ATOM 927 C C . SER A 1 121 ? -29.913 6.856 6.483 1.00 72.12 121 SER A C 1
ATOM 929 O O . SER A 1 121 ? -30.296 8.009 6.686 1.00 72.12 121 SER A O 1
ATOM 931 N N . ILE A 1 122 ? -28.961 6.294 7.233 1.00 77.25 122 ILE A N 1
ATOM 932 C CA . ILE A 1 122 ? -28.328 6.971 8.365 1.00 77.25 122 ILE A CA 1
ATOM 933 C C . ILE A 1 122 ? -27.130 7.789 7.889 1.00 77.25 122 ILE A C 1
ATOM 935 O O . ILE A 1 122 ? -26.164 7.272 7.329 1.00 77.25 122 ILE A O 1
ATOM 939 N N . THR A 1 123 ? -27.173 9.091 8.165 1.00 82.19 123 THR A N 1
ATOM 940 C CA . THR A 1 123 ? -26.070 10.007 7.883 1.00 82.19 123 THR A CA 1
ATOM 941 C C . THR A 1 123 ? -25.116 10.104 9.073 1.00 82.19 123 THR A C 1
ATOM 943 O O . THR A 1 123 ? -25.531 10.288 10.222 1.00 82.19 123 THR A O 1
ATOM 946 N N . PHE A 1 124 ? -23.821 9.993 8.768 1.00 85.62 124 PHE A N 1
ATOM 947 C CA . PHE A 1 124 ? -22.712 10.171 9.703 1.00 85.62 124 PHE A CA 1
ATOM 948 C C . PHE A 1 124 ? -21.925 11.412 9.303 1.00 85.62 124 PHE A C 1
ATOM 950 O O . PHE A 1 124 ? -21.362 11.453 8.206 1.00 85.62 124 PHE A O 1
ATOM 957 N N . THR A 1 125 ? -21.873 12.409 10.176 1.00 87.94 125 THR A N 1
ATOM 958 C CA . THR A 1 125 ? -21.167 13.674 9.930 1.00 87.94 125 THR A CA 1
ATOM 959 C C . THR A 1 125 ? -20.296 14.052 11.124 1.00 87.94 125 THR A C 1
ATOM 961 O O . THR A 1 125 ? -20.385 13.427 12.177 1.00 87.94 125 THR A O 1
ATOM 964 N N . GLU A 1 126 ? -19.434 15.060 10.962 1.00 88.88 126 GLU A N 1
ATOM 965 C CA . GLU A 1 126 ? -18.651 15.649 12.064 1.00 88.88 126 GLU A CA 1
ATOM 966 C C . GLU A 1 126 ? -17.819 14.627 12.859 1.00 88.88 126 GLU A C 1
ATOM 968 O O . GLU A 1 126 ? -17.858 14.578 14.088 1.00 88.88 126 GLU A O 1
ATOM 973 N N . TRP A 1 127 ? -17.078 13.783 12.139 1.00 87.50 127 TRP A N 1
ATOM 974 C CA . TRP A 1 127 ? -16.147 12.841 12.748 1.00 87.50 127 TRP A CA 1
ATOM 975 C C . TRP A 1 127 ? -14.984 13.587 13.402 1.00 87.50 127 TRP A C 1
ATOM 977 O O . TRP A 1 127 ? -14.265 14.333 12.739 1.00 87.50 127 TRP A O 1
ATOM 987 N N . THR A 1 128 ? -14.773 13.320 14.685 1.00 86.50 128 THR A N 1
ATOM 988 C CA . THR A 1 128 ? -13.631 13.801 15.459 1.00 86.50 128 THR A CA 1
ATOM 989 C C . THR A 1 128 ? -12.915 12.603 16.049 1.00 86.50 128 THR A C 1
ATOM 991 O O . THR A 1 128 ? -13.490 11.838 16.829 1.00 86.50 128 THR A O 1
ATOM 994 N N . TRP A 1 129 ? -11.647 12.454 15.691 1.00 83.69 129 TRP A N 1
ATOM 995 C CA . TRP A 1 129 ? -10.778 11.423 16.237 1.00 83.69 129 TRP A CA 1
ATOM 996 C C . TRP A 1 129 ? -10.248 11.846 17.602 1.00 83.69 129 TRP A C 1
ATOM 998 O O . TRP A 1 129 ? -9.832 12.987 17.802 1.00 83.69 129 TRP A O 1
ATOM 1008 N N . GLY A 1 130 ? -10.341 10.931 18.558 1.00 78.44 130 GLY A N 1
ATOM 1009 C CA . GLY A 1 130 ? -9.833 11.082 19.910 1.00 78.44 130 GLY A CA 1
ATOM 1010 C C . GLY A 1 130 ? -8.453 10.453 20.064 1.00 78.44 130 GLY A C 1
ATOM 1011 O O . GLY A 1 130 ? -7.635 10.469 19.151 1.00 78.44 130 GLY A O 1
ATOM 1012 N N . SER A 1 131 ? -8.188 9.919 21.256 1.00 76.69 131 SER A N 1
ATOM 1013 C CA . SER A 1 131 ? -6.937 9.217 21.533 1.00 76.69 131 SER A CA 1
ATOM 1014 C C . SER A 1 131 ? -6.918 7.826 20.908 1.00 76.69 131 SER A C 1
ATOM 1016 O O . SER A 1 131 ? -7.932 7.123 20.868 1.00 76.69 131 SER A O 1
ATOM 1018 N N . GLU A 1 132 ? -5.721 7.433 20.484 1.00 83.38 132 GLU A N 1
ATOM 1019 C CA . GLU A 1 132 ? -5.379 6.062 20.138 1.00 83.38 132 GLU A CA 1
ATOM 1020 C C . GLU A 1 132 ? -4.579 5.448 21.286 1.00 83.38 132 GLU A C 1
ATOM 1022 O O . GLU A 1 132 ? -3.735 6.099 21.909 1.00 83.38 132 GLU A O 1
ATOM 1027 N N . THR A 1 133 ? -4.871 4.201 21.625 1.00 84.94 133 THR A N 1
ATOM 1028 C CA . THR A 1 133 ? -4.133 3.451 22.645 1.00 84.94 133 THR A CA 1
ATOM 1029 C C . THR A 1 133 ? -3.892 2.053 22.122 1.00 84.94 133 THR A C 1
ATOM 1031 O O . THR A 1 133 ? -4.830 1.387 21.706 1.00 84.94 133 THR A O 1
ATOM 1034 N N . ALA A 1 134 ? -2.643 1.607 22.140 1.00 85.44 134 ALA A N 1
ATOM 1035 C CA . ALA A 1 134 ? -2.283 0.261 21.727 1.00 85.44 134 ALA A CA 1
ATOM 1036 C C . ALA A 1 134 ? -2.009 -0.621 22.951 1.00 85.44 134 ALA A C 1
ATOM 1038 O O . ALA A 1 134 ? -1.441 -0.165 23.945 1.00 85.44 134 ALA A O 1
ATOM 1039 N N . GLY A 1 135 ? -2.401 -1.886 22.857 1.00 80.81 135 GLY A N 1
ATOM 1040 C CA . GLY A 1 135 ? -1.994 -2.967 23.746 1.00 80.81 135 GLY A CA 1
ATOM 1041 C C . GLY A 1 135 ? -1.352 -4.078 22.925 1.00 80.81 135 GLY A C 1
ATOM 1042 O O . GLY A 1 135 ? -1.713 -4.285 21.769 1.00 80.81 135 GLY A O 1
ATOM 1043 N N . SER A 1 136 ? -0.388 -4.788 23.499 1.00 84.00 136 SER A N 1
ATOM 1044 C CA . SER A 1 136 ? 0.191 -5.961 22.846 1.00 84.00 136 SER A CA 1
ATOM 1045 C C . SER A 1 136 ? 0.647 -6.982 23.866 1.00 84.00 136 SER A C 1
ATOM 1047 O O . SER A 1 136 ? 1.142 -6.615 24.933 1.00 84.00 136 SER A O 1
ATOM 1049 N N . THR A 1 137 ? 0.552 -8.251 23.506 1.00 83.38 137 THR A N 1
ATOM 1050 C CA . THR A 1 137 ? 1.043 -9.370 24.301 1.00 83.38 137 THR A CA 1
ATOM 1051 C C . THR A 1 137 ? 1.384 -10.545 23.391 1.00 83.38 137 THR A C 1
ATOM 1053 O O . THR A 1 137 ? 0.977 -10.593 22.231 1.00 83.38 137 THR A O 1
ATOM 1056 N N . THR A 1 138 ? 2.165 -11.487 23.903 1.00 84.06 138 THR A N 1
ATOM 1057 C CA . THR A 1 138 ? 2.597 -12.665 23.149 1.00 84.06 138 THR A CA 1
ATOM 1058 C C . THR A 1 138 ? 2.084 -13.906 23.855 1.00 84.06 138 THR A C 1
ATOM 1060 O O . THR A 1 138 ? 2.408 -14.135 25.019 1.00 84.06 138 THR A O 1
ATOM 1063 N N . LEU A 1 139 ? 1.314 -14.729 23.145 1.00 80.38 139 LEU A N 1
ATOM 1064 C CA . LEU A 1 139 ? 0.764 -15.978 23.667 1.00 80.38 139 LEU A CA 1
ATOM 1065 C C . LEU A 1 139 ? 0.995 -17.102 22.658 1.00 80.38 139 LEU A C 1
ATOM 1067 O O . LEU A 1 139 ? 0.671 -16.972 21.480 1.00 80.38 139 LEU A O 1
ATOM 1071 N N . ALA A 1 140 ? 1.564 -18.217 23.126 1.00 85.69 140 ALA A N 1
ATOM 1072 C CA . ALA A 1 140 ? 1.860 -19.393 22.301 1.00 85.69 140 ALA A CA 1
ATOM 1073 C C . ALA A 1 140 ? 2.635 -19.067 21.001 1.00 85.69 140 ALA A C 1
ATOM 1075 O O . ALA A 1 140 ? 2.364 -19.632 19.945 1.00 85.69 140 ALA A O 1
ATOM 1076 N N . GLY A 1 141 ? 3.582 -18.124 21.073 1.00 85.12 141 GLY A N 1
ATOM 1077 C CA . GLY A 1 141 ? 4.412 -17.714 19.934 1.00 85.12 141 GLY A CA 1
ATOM 1078 C C . GLY A 1 141 ? 3.731 -16.788 18.923 1.00 85.12 141 GLY A C 1
ATOM 1079 O O . GLY A 1 141 ? 4.388 -16.374 17.976 1.00 85.12 141 GLY A O 1
ATOM 1080 N N . LYS A 1 142 ? 2.459 -16.430 19.131 1.00 82.44 142 LYS A N 1
ATOM 1081 C CA . LYS A 1 142 ? 1.748 -15.426 18.332 1.00 82.44 142 LYS A CA 1
ATOM 1082 C C . LYS A 1 142 ? 1.706 -14.093 19.058 1.00 82.44 142 LYS A C 1
ATOM 1084 O O . LYS A 1 142 ? 1.553 -14.059 20.285 1.00 82.44 142 LYS A O 1
ATOM 1089 N N . LYS A 1 143 ? 1.813 -13.003 18.304 1.00 83.19 143 LYS A N 1
ATOM 1090 C CA . LYS A 1 143 ? 1.640 -11.647 18.813 1.00 83.19 143 LYS A CA 1
ATOM 1091 C C . LYS A 1 143 ? 0.169 -11.263 18.694 1.00 83.19 143 LYS A C 1
ATOM 1093 O O . LYS A 1 143 ? -0.389 -11.263 17.603 1.00 83.19 143 LYS A O 1
ATOM 1098 N N . TYR A 1 144 ? -0.447 -10.935 19.818 1.00 82.75 144 TYR A N 1
ATOM 1099 C CA . TYR A 1 144 ? -1.795 -10.386 19.879 1.00 82.75 144 TYR A CA 1
ATOM 1100 C C . TYR A 1 144 ? -1.676 -8.902 20.176 1.00 82.75 144 TYR A C 1
ATOM 1102 O O . TYR A 1 144 ? -1.039 -8.498 21.151 1.00 82.75 144 TYR A O 1
ATOM 1110 N N . GLU A 1 145 ? -2.254 -8.085 19.315 1.00 84.25 145 GLU A N 1
ATOM 1111 C CA . GLU A 1 145 ? -2.210 -6.636 19.417 1.00 84.25 145 GLU A CA 1
ATOM 1112 C C . GLU A 1 145 ? -3.640 -6.119 19.400 1.00 84.25 145 GLU A C 1
ATOM 1114 O O . GLU A 1 145 ? -4.500 -6.664 18.718 1.00 84.25 145 GLU A O 1
ATOM 1119 N N . SER A 1 146 ? -3.901 -5.055 20.143 1.00 83.00 146 SER A N 1
ATOM 1120 C CA . SER A 1 146 ? -5.191 -4.381 20.125 1.00 83.00 146 SER A CA 1
ATOM 1121 C C . SER A 1 146 ? -4.951 -2.891 19.952 1.00 83.00 146 SER A C 1
ATOM 1123 O O . SER A 1 146 ? -4.206 -2.287 20.726 1.00 83.00 146 SER A O 1
ATOM 1125 N N . LEU A 1 147 ? -5.595 -2.283 18.962 1.00 85.44 147 LEU A 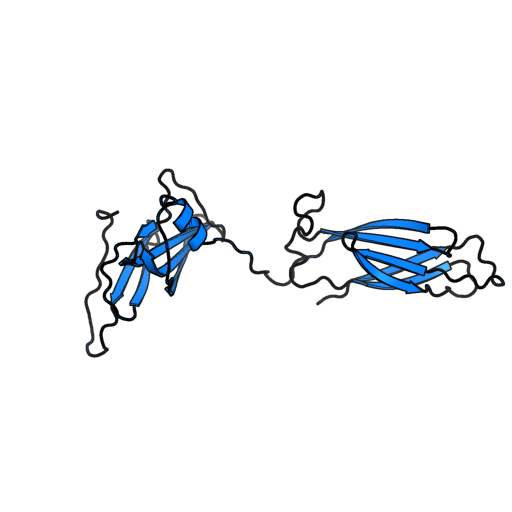N 1
ATOM 1126 C CA . LEU A 1 147 ? -5.633 -0.838 18.779 1.00 85.44 147 LEU A CA 1
ATOM 1127 C C . LEU A 1 147 ? -7.005 -0.315 19.196 1.00 85.44 147 LEU A C 1
ATOM 1129 O O . LEU A 1 147 ? -8.032 -0.672 18.623 1.00 85.44 147 LEU A O 1
ATOM 1133 N N . TYR A 1 148 ? -7.011 0.556 20.194 1.00 84.25 148 TYR A N 1
ATOM 1134 C CA . TYR A 1 148 ? -8.199 1.223 20.693 1.00 84.25 148 TYR A CA 1
ATOM 1135 C C . TYR A 1 148 ? -8.266 2.624 20.118 1.00 84.25 148 TYR A C 1
ATOM 1137 O O . TYR A 1 148 ? -7.377 3.436 20.369 1.00 84.25 148 TYR A O 1
ATOM 1145 N N . VAL A 1 149 ? -9.335 2.908 19.385 1.00 85.69 149 VAL A N 1
ATOM 1146 C CA . VAL A 1 149 ? -9.584 4.209 18.771 1.00 85.69 149 VAL A CA 1
ATOM 1147 C C . VAL A 1 149 ? -10.851 4.790 19.373 1.00 85.69 149 VAL A C 1
ATOM 1149 O O . VAL A 1 149 ? -11.931 4.210 19.257 1.00 85.69 149 VAL A O 1
ATOM 1152 N N . ALA A 1 150 ? -10.729 5.934 20.036 1.00 84.94 150 ALA A N 1
ATOM 1153 C CA . ALA A 1 150 ? -11.873 6.666 20.561 1.00 84.94 150 ALA A CA 1
ATOM 1154 C C . ALA A 1 150 ? -12.198 7.878 19.690 1.00 84.94 150 ALA A C 1
ATOM 1156 O O . ALA A 1 150 ? -11.328 8.416 19.010 1.00 84.94 150 ALA A O 1
ATOM 1157 N N . GLY A 1 151 ? -13.435 8.362 19.752 1.00 85.00 151 GLY A N 1
ATOM 1158 C CA . GLY A 1 151 ? -13.810 9.586 19.055 1.00 85.00 151 GLY A CA 1
ATOM 1159 C C . GLY A 1 151 ? -15.263 9.995 19.243 1.00 85.00 151 GLY A C 1
ATOM 1160 O O . GLY A 1 151 ? -15.967 9.534 20.149 1.00 85.00 151 GLY A O 1
ATOM 1161 N N . SER A 1 152 ? -15.709 10.896 18.375 1.00 86.44 152 SER A N 1
ATOM 1162 C CA . SER A 1 152 ? -17.101 11.316 18.271 1.00 86.44 152 SER A CA 1
ATOM 1163 C C . SER A 1 152 ? -17.536 11.474 16.822 1.00 86.44 152 SER A C 1
ATOM 1165 O O . SER A 1 152 ? -16.713 11.727 15.950 1.00 86.44 152 SER A O 1
ATOM 1167 N N . PHE A 1 153 ? -18.834 11.379 16.578 1.00 87.50 153 PHE A N 1
ATOM 1168 C CA . PHE A 1 153 ? -19.467 11.765 15.316 1.00 87.50 153 PHE A CA 1
ATOM 1169 C C . PHE A 1 153 ? -20.908 12.203 15.584 1.00 87.50 153 PHE A C 1
ATOM 1171 O O . PHE A 1 153 ? -21.426 12.004 16.683 1.00 87.50 153 PHE A O 1
ATOM 1178 N N . LYS A 1 154 ? -21.588 12.774 14.593 1.00 88.56 154 LYS A N 1
ATOM 1179 C CA . LYS A 1 154 ? -23.040 12.970 14.614 1.00 88.56 154 LYS A CA 1
ATOM 1180 C C . LYS A 1 154 ? -23.739 11.875 13.821 1.00 88.56 154 LYS A C 1
ATOM 1182 O O . LYS A 1 154 ? -23.420 11.649 12.656 1.00 88.56 154 LYS A O 1
ATOM 1187 N N . ARG A 1 155 ? -24.726 11.234 14.451 1.00 86.88 155 ARG A N 1
ATOM 1188 C CA . ARG A 1 155 ? -25.656 10.276 13.838 1.00 86.88 155 ARG A CA 1
ATOM 1189 C C . ARG A 1 155 ? -27.044 10.886 13.833 1.00 86.88 155 ARG A C 1
ATOM 1191 O O . ARG A 1 155 ? -27.577 11.151 14.908 1.00 86.88 155 ARG A O 1
ATOM 1198 N N . ALA A 1 156 ? -27.618 11.130 12.655 1.00 86.75 156 ALA A N 1
ATOM 1199 C CA . ALA A 1 156 ? -28.922 11.797 12.543 1.00 86.75 156 ALA A CA 1
ATOM 1200 C C . ALA A 1 156 ? -29.006 13.095 13.388 1.00 86.75 156 ALA A C 1
ATOM 1202 O O . ALA A 1 156 ? -29.985 13.350 14.083 1.00 86.75 156 ALA A O 1
ATOM 1203 N N . GLY A 1 157 ? -27.927 13.889 13.386 1.00 86.06 157 GLY A N 1
ATOM 1204 C CA . GLY A 1 157 ? -27.819 15.145 14.141 1.00 86.06 157 GLY A CA 1
ATOM 1205 C C . GLY A 1 157 ? -27.465 15.007 15.629 1.00 86.06 157 GLY A C 1
ATOM 1206 O O . GLY A 1 157 ? -27.114 16.007 16.252 1.00 86.06 157 GLY A O 1
ATOM 1207 N N . VAL A 1 158 ? -27.485 13.798 16.197 1.00 86.56 158 VAL A N 1
ATOM 1208 C CA . VAL A 1 158 ? -27.161 13.552 17.611 1.00 86.56 158 VAL A CA 1
ATOM 1209 C C . VAL A 1 158 ? -25.690 13.187 17.762 1.00 86.56 158 VAL A C 1
ATOM 1211 O O . VAL A 1 158 ? -25.197 12.291 17.076 1.00 86.56 158 VAL A O 1
ATOM 1214 N N . ALA A 1 159 ? -24.991 13.854 18.682 1.00 86.12 159 ALA A N 1
ATOM 1215 C CA . ALA A 1 159 ? -23.611 13.516 19.011 1.00 86.12 159 ALA A CA 1
ATOM 1216 C C . ALA A 1 159 ? -23.532 12.105 19.616 1.00 86.12 159 ALA A C 1
ATOM 1218 O O . ALA A 1 159 ? -24.234 11.775 20.573 1.00 86.12 159 ALA A O 1
ATOM 1219 N N . LYS A 1 160 ? -22.662 11.283 19.041 1.00 85.62 160 LYS A N 1
ATOM 1220 C CA . LYS A 1 160 ? -22.327 9.936 19.483 1.00 85.62 160 LYS A CA 1
ATOM 1221 C C . LYS A 1 160 ? -20.852 9.869 19.808 1.00 85.62 160 LYS A C 1
ATOM 1223 O O . LYS A 1 160 ? -20.025 10.544 19.193 1.00 85.62 160 LYS A O 1
ATOM 1228 N N . PHE A 1 161 ? -20.542 9.047 20.794 1.00 85.06 161 PHE A N 1
ATOM 1229 C CA . PHE A 1 161 ? -19.198 8.871 21.300 1.00 85.06 161 PHE A CA 1
ATOM 1230 C C . PHE A 1 161 ? -18.834 7.420 21.182 1.00 85.06 161 PHE A C 1
ATOM 1232 O O . PHE A 1 161 ? -19.567 6.565 21.677 1.00 85.06 161 PHE A O 1
ATOM 1239 N N . PHE A 1 162 ? -17.720 7.170 20.505 1.00 83.38 162 PHE A N 1
ATOM 1240 C CA . PHE A 1 162 ? -17.330 5.818 20.195 1.00 83.38 162 PHE A CA 1
ATOM 1241 C C . PHE A 1 162 ? -15.998 5.429 20.796 1.00 83.38 162 PHE A C 1
ATOM 1243 O O . PHE A 1 162 ? -15.092 6.249 20.952 1.00 83.38 162 PHE A O 1
ATOM 1250 N N . LEU A 1 163 ? -15.907 4.138 21.076 1.00 84.25 163 LEU A N 1
ATOM 1251 C CA . LEU A 1 163 ? -14.674 3.415 21.293 1.00 84.25 163 LEU A CA 1
ATOM 1252 C C . LEU A 1 163 ? -14.715 2.195 20.392 1.00 84.25 163 LEU A C 1
ATOM 1254 O O . LEU A 1 163 ? -15.678 1.425 20.419 1.00 84.25 163 LEU A O 1
ATOM 1258 N N . TRP A 1 164 ? -13.657 2.037 19.619 1.00 82.25 164 TRP A N 1
ATOM 1259 C CA . TRP A 1 164 ? -13.443 0.897 18.758 1.00 82.25 164 TRP A CA 1
ATOM 1260 C C . TRP A 1 164 ? -12.213 0.144 19.250 1.00 82.25 164 TRP A C 1
ATOM 1262 O O . TRP A 1 164 ? -11.153 0.744 19.383 1.00 82.25 164 TRP A O 1
ATOM 1272 N N . ALA A 1 165 ? -12.354 -1.150 19.527 1.00 81.56 165 ALA A N 1
ATOM 1273 C CA . ALA A 1 165 ? -11.224 -2.053 19.724 1.00 81.56 165 ALA A CA 1
ATOM 1274 C C . ALA A 1 165 ? -10.978 -2.865 18.444 1.00 81.56 165 ALA A C 1
ATOM 1276 O O . ALA A 1 165 ? -11.884 -3.550 17.958 1.00 81.56 165 ALA A O 1
ATOM 1277 N N . LEU A 1 166 ? -9.772 -2.750 17.895 1.00 81.56 166 LEU A N 1
ATOM 1278 C CA . LEU A 1 166 ? -9.302 -3.472 16.720 1.00 81.56 166 LEU A CA 1
ATOM 1279 C C . LEU A 1 166 ? -8.279 -4.506 17.160 1.00 81.56 166 LEU A C 1
ATOM 1281 O O . LEU A 1 166 ? -7.183 -4.130 17.563 1.00 81.56 166 LEU A O 1
ATOM 1285 N N . ASP A 1 167 ? -8.625 -5.783 17.058 1.00 80.88 167 ASP A N 1
ATOM 1286 C CA . ASP A 1 167 ? -7.715 -6.868 17.406 1.00 80.88 167 ASP A CA 1
ATOM 1287 C C . ASP A 1 167 ? -6.939 -7.343 16.170 1.00 80.88 167 ASP A C 1
ATOM 1289 O O . ASP A 1 167 ? -7.504 -7.643 15.107 1.00 80.88 167 ASP A O 1
ATOM 1293 N N . LEU A 1 168 ? -5.622 -7.409 16.324 1.00 82.88 168 LEU A N 1
ATOM 1294 C CA . LEU A 1 168 ? -4.679 -7.896 15.338 1.00 82.88 168 LEU A CA 1
ATOM 1295 C C . LEU A 1 168 ? -3.967 -9.138 15.871 1.00 82.88 168 LEU A C 1
ATOM 1297 O O . LEU A 1 168 ? -3.636 -9.237 17.055 1.00 82.88 168 LEU A O 1
ATOM 1301 N N . VAL A 1 169 ? -3.702 -10.077 14.970 1.00 81.62 169 VAL A N 1
ATOM 1302 C CA . VAL A 1 169 ? -2.828 -11.221 15.227 1.00 81.62 169 VAL A CA 1
ATOM 1303 C C . VAL A 1 169 ? -1.674 -11.126 14.247 1.00 81.62 169 VAL A C 1
ATOM 1305 O O . VAL A 1 169 ? -1.894 -11.086 13.038 1.00 81.62 169 VAL A O 1
ATOM 1308 N N . ASP A 1 170 ? -0.460 -11.037 14.780 1.00 82.12 170 ASP A N 1
ATOM 1309 C CA . ASP A 1 170 ? 0.777 -10.853 14.020 1.00 82.12 170 ASP A CA 1
ATOM 1310 C C . ASP A 1 170 ? 0.690 -9.666 13.033 1.00 82.12 170 ASP A C 1
ATOM 1312 O O . ASP A 1 170 ? 1.057 -9.770 11.864 1.00 82.12 170 ASP A O 1
ATOM 1316 N N . GLY A 1 171 ? 0.160 -8.525 13.495 1.00 76.50 171 GLY A N 1
ATOM 1317 C CA . GLY A 1 171 ? -0.017 -7.311 12.692 1.00 76.50 171 GLY A CA 1
ATOM 1318 C C . GLY A 1 171 ? -1.171 -7.344 11.682 1.00 76.50 171 GLY A C 1
ATOM 1319 O O . GLY A 1 171 ? -1.409 -6.346 11.002 1.00 76.50 171 GLY A O 1
ATOM 1320 N N . VAL A 1 172 ? -1.917 -8.448 11.581 1.00 78.44 172 VAL A N 1
ATOM 1321 C CA . VAL A 1 172 ? -3.054 -8.586 10.658 1.00 78.44 172 VAL A CA 1
ATOM 1322 C C . VAL A 1 172 ? -4.365 -8.379 11.405 1.00 78.44 172 VAL A C 1
ATOM 1324 O O . VAL A 1 172 ? -4.627 -9.061 12.393 1.00 78.44 172 VAL A O 1
ATOM 1327 N N . VAL A 1 173 ? -5.228 -7.480 10.916 1.00 76.44 173 VAL A N 1
ATOM 1328 C CA . VAL A 1 173 ? -6.582 -7.299 11.470 1.00 76.44 173 VAL A CA 1
ATOM 1329 C C . VAL A 1 173 ? -7.376 -8.587 11.284 1.00 76.44 173 VAL A C 1
ATOM 1331 O O . VAL A 1 173 ? -7.727 -8.974 10.167 1.00 76.44 173 VAL A O 1
ATOM 1334 N N . THR A 1 174 ? -7.691 -9.248 12.392 1.00 68.19 174 THR A N 1
ATOM 1335 C CA . THR A 1 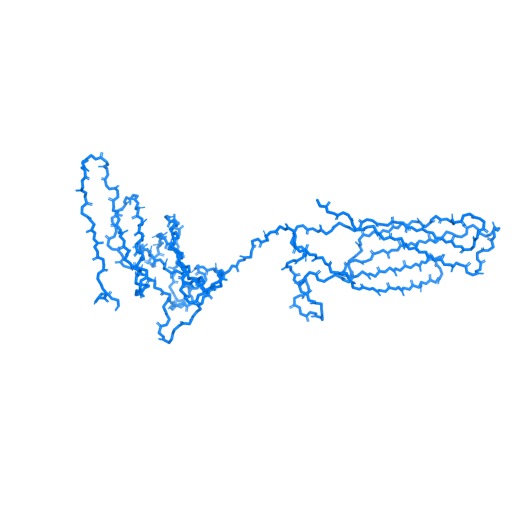174 ? -8.462 -10.490 12.361 1.00 68.19 174 THR A CA 1
ATOM 1336 C C . THR A 1 174 ? -9.950 -10.179 12.476 1.00 68.19 174 THR A C 1
ATOM 1338 O O . THR A 1 174 ? -10.434 -9.742 13.514 1.00 68.19 174 THR A O 1
ATOM 1341 N N . LYS A 1 175 ? -10.717 -10.412 11.401 1.00 64.62 175 LYS A N 1
ATOM 1342 C CA . LYS A 1 175 ? -12.188 -10.244 11.405 1.00 64.62 175 LYS A CA 1
ATOM 1343 C C . LYS A 1 175 ? -12.927 -11.415 12.092 1.00 64.62 175 LYS A C 1
ATOM 1345 O O . LYS A 1 175 ? -14.150 -11.500 12.038 1.00 64.62 175 LYS A O 1
ATOM 1350 N N . THR A 1 176 ? -12.207 -12.353 12.708 1.00 49.06 176 THR A N 1
ATOM 1351 C CA . THR A 1 176 ? -12.727 -13.663 13.120 1.00 49.06 176 THR A CA 1
ATOM 1352 C C . THR A 1 176 ? -13.223 -13.707 14.562 1.00 49.06 176 THR A C 1
ATOM 1354 O O . THR A 1 176 ? -12.458 -13.950 15.488 1.00 49.06 176 THR A O 1
ATOM 1357 N N . ALA A 1 177 ? -14.540 -13.610 14.720 1.00 40.09 177 ALA A N 1
ATOM 1358 C CA . ALA A 1 177 ? -15.324 -14.526 15.550 1.00 40.09 177 ALA A CA 1
ATOM 1359 C C . ALA A 1 177 ? -16.776 -14.488 15.057 1.00 40.09 177 ALA A C 1
ATOM 1361 O O . ALA A 1 177 ? -17.279 -13.417 14.713 1.00 40.09 177 ALA A O 1
ATOM 1362 N N . ALA A 1 178 ? -17.455 -15.636 15.018 1.00 37.28 178 ALA A N 1
ATOM 1363 C CA . ALA A 1 178 ? -18.900 -15.689 14.811 1.00 37.28 178 ALA A CA 1
ATOM 1364 C C . ALA A 1 178 ? -19.571 -14.796 15.874 1.00 37.28 178 ALA A C 1
ATOM 1366 O O . ALA A 1 178 ? -19.466 -15.076 17.066 1.00 37.28 178 ALA A O 1
ATOM 1367 N N . GLY A 1 179 ? -20.146 -13.668 15.445 1.00 44.75 179 GLY A N 1
ATOM 1368 C CA . GLY A 1 179 ? -20.614 -12.590 16.328 1.00 44.75 179 GLY A CA 1
ATOM 1369 C C . GLY A 1 179 ? -19.845 -11.263 16.231 1.00 44.75 179 GLY A C 1
ATOM 1370 O O . GLY A 1 179 ? -20.159 -10.352 16.984 1.00 44.75 179 GLY A O 1
ATOM 1371 N N . GLY A 1 180 ? -18.867 -11.129 15.325 1.00 44.00 180 GLY A N 1
ATOM 1372 C CA . GLY A 1 180 ? -18.303 -9.840 14.906 1.00 44.00 180 GLY A CA 1
ATOM 1373 C C . GLY A 1 180 ? -17.730 -9.006 16.051 1.00 44.00 180 GLY A C 1
ATOM 1374 O O . GLY A 1 180 ? -18.221 -7.919 16.325 1.00 44.00 180 GLY A O 1
ATOM 1375 N N . LYS A 1 181 ? -16.667 -9.475 16.717 1.00 49.16 181 LYS A N 1
ATOM 1376 C CA . LYS A 1 181 ? -15.990 -8.711 17.784 1.00 49.16 181 LYS A CA 1
ATOM 1377 C C . LYS A 1 181 ? -15.083 -7.598 17.248 1.00 49.16 181 LYS A C 1
ATOM 1379 O O . LYS A 1 181 ? -13.972 -7.399 17.718 1.00 49.16 181 LYS A O 1
ATOM 1384 N N . TRP A 1 182 ? -15.601 -6.798 16.325 1.00 59.66 182 TRP A N 1
ATOM 1385 C CA . TRP A 1 182 ? -15.315 -5.373 16.385 1.00 59.66 182 TRP A CA 1
ATOM 1386 C C . TRP A 1 182 ? -16.106 -4.849 17.565 1.00 59.66 182 TRP A C 1
ATOM 1388 O O . TRP A 1 182 ? -17.317 -4.662 17.479 1.00 59.66 182 TRP A O 1
ATOM 1398 N N . SER A 1 183 ? -15.438 -4.690 18.703 1.00 64.62 183 SER A N 1
ATOM 1399 C CA . SER A 1 183 ? -16.112 -4.156 19.882 1.00 64.62 183 SER A CA 1
ATOM 1400 C C . SER A 1 183 ? -16.260 -2.652 19.678 1.00 64.62 183 SER A C 1
ATOM 1402 O O . SER A 1 183 ? -15.380 -1.870 20.040 1.00 64.62 183 SER A O 1
ATOM 1404 N N . PHE A 1 184 ? -17.342 -2.275 19.003 1.00 73.56 184 PHE A N 1
ATOM 1405 C CA . PHE A 1 184 ? -17.735 -0.901 18.754 1.00 73.56 184 PHE A CA 1
ATOM 1406 C C . PHE A 1 184 ? -18.833 -0.515 19.740 1.00 73.56 184 PHE A C 1
ATOM 1408 O O . PHE A 1 184 ? -19.920 -1.086 19.736 1.00 73.56 184 PHE A O 1
ATOM 1415 N N . ASN A 1 185 ? -18.548 0.478 20.572 1.00 76.06 185 ASN A N 1
ATOM 1416 C CA . ASN A 1 185 ? -19.501 1.012 21.536 1.00 76.06 185 ASN A CA 1
ATOM 1417 C C . ASN A 1 185 ? -19.785 2.467 21.182 1.00 76.06 185 ASN A C 1
ATOM 1419 O O . ASN A 1 185 ? -18.865 3.265 21.271 1.00 76.06 185 ASN A O 1
ATOM 1423 N N . GLU A 1 186 ? -21.019 2.821 20.800 1.00 74.31 186 GLU A N 1
ATOM 1424 C CA . GLU A 1 186 ? -21.406 4.193 20.383 1.00 74.31 186 GLU A CA 1
ATOM 1425 C C . GLU A 1 186 ? -22.213 4.996 21.411 1.00 74.31 186 GLU A C 1
ATOM 1427 O O . GLU A 1 186 ? -22.509 6.176 21.195 1.00 74.31 186 GLU A O 1
ATOM 1432 N N . ASN A 1 187 ? -22.596 4.365 22.520 1.00 71.31 187 ASN A N 1
ATOM 1433 C CA . ASN A 1 187 ? -23.392 4.985 23.580 1.00 71.31 187 ASN A CA 1
ATOM 1434 C C . ASN A 1 187 ? -22.570 5.162 24.857 1.00 71.31 187 ASN A C 1
ATOM 1436 O O . ASN A 1 187 ? -23.066 4.986 25.967 1.00 71.31 187 ASN A O 1
ATOM 1440 N N . LEU A 1 188 ? -21.293 5.502 24.698 1.00 71.94 188 LEU A N 1
ATOM 1441 C CA . LEU A 1 188 ? -20.436 5.775 25.840 1.00 71.94 188 LEU A CA 1
ATOM 1442 C C . LEU A 1 188 ? -20.937 7.040 26.530 1.00 71.94 188 LEU A C 1
ATOM 1444 O O . LEU A 1 188 ? -21.085 8.087 25.893 1.00 71.94 188 LEU A O 1
ATOM 1448 N N . ASN A 1 189 ? -21.204 6.938 27.833 1.00 68.12 189 ASN A N 1
ATOM 1449 C CA . ASN A 1 189 ? -21.673 8.048 28.658 1.00 68.12 189 ASN A CA 1
ATOM 1450 C C . ASN A 1 189 ? -20.520 9.027 28.951 1.00 68.12 189 ASN A C 1
ATOM 1452 O O . ASN A 1 189 ? -20.035 9.163 30.074 1.00 68.12 189 ASN A O 1
ATOM 1456 N N . TRP A 1 190 ? -20.002 9.646 27.894 1.00 67.12 190 TRP A N 1
ATOM 1457 C CA . TRP A 1 190 ? -18.886 10.576 27.928 1.00 67.12 190 TRP A CA 1
ATOM 1458 C C . TRP A 1 190 ? -19.409 12.012 27.818 1.00 67.12 190 TRP A C 1
ATOM 1460 O O . TRP A 1 190 ? -20.038 12.379 26.830 1.00 67.12 190 TRP A O 1
ATOM 1470 N N . GLY A 1 191 ? -19.122 12.850 28.818 1.00 60.41 191 GLY A N 1
ATOM 1471 C CA . GLY A 1 191 ? -19.411 14.291 28.772 1.00 60.41 191 GLY A CA 1
ATOM 1472 C C . GLY A 1 191 ? -18.566 15.040 27.728 1.00 60.41 191 GLY A C 1
ATOM 1473 O O . GLY A 1 191 ? -17.726 14.452 27.055 1.00 60.41 191 GLY A O 1
ATOM 1474 N N . SER A 1 192 ? -18.746 16.352 27.589 1.00 58.22 192 SER A N 1
ATOM 1475 C CA . SER A 1 192 ? -18.195 17.176 26.493 1.00 58.22 192 SER A CA 1
ATOM 1476 C C . SER A 1 192 ? -16.681 17.487 26.522 1.00 58.22 192 SER A C 1
ATOM 1478 O O . SER A 1 192 ? -16.217 18.223 25.656 1.00 58.22 192 SER A O 1
ATOM 1480 N N . GLN A 1 193 ? -15.894 16.970 27.476 1.00 58.94 193 GLN A N 1
ATOM 1481 C CA . GLN A 1 193 ? -14.478 17.348 27.675 1.00 58.94 193 GLN A CA 1
ATOM 1482 C C . GLN A 1 193 ? -13.478 16.243 27.289 1.00 58.94 193 GLN A C 1
ATOM 1484 O O . GLN A 1 193 ? -13.874 15.105 27.041 1.00 58.94 193 GLN A O 1
ATOM 1489 N N . THR A 1 194 ? -12.186 16.610 27.202 1.00 53.75 194 THR A N 1
ATOM 1490 C CA . THR A 1 194 ? -11.054 15.770 26.760 1.00 53.75 194 THR A CA 1
ATOM 1491 C C . THR A 1 194 ? -10.960 14.466 27.551 1.00 53.75 194 THR A C 1
ATOM 1493 O O . THR A 1 194 ? -11.211 14.423 28.751 1.00 53.75 194 THR A O 1
ATOM 1496 N N . ARG A 1 195 ? -10.602 13.373 26.874 1.00 67.19 195 ARG A N 1
ATOM 1497 C CA . ARG A 1 195 ? -10.820 12.008 27.368 1.00 67.19 195 ARG A CA 1
ATOM 1498 C C . ARG A 1 195 ? -9.543 11.201 27.276 1.00 67.19 195 ARG A C 1
ATOM 1500 O O . ARG A 1 195 ? -8.853 11.260 26.258 1.00 67.19 195 ARG A O 1
ATOM 1507 N N . ARG A 1 196 ? -9.249 10.426 28.317 1.00 68.44 196 ARG A N 1
ATOM 1508 C CA . ARG A 1 196 ? -8.156 9.454 28.305 1.00 68.44 196 ARG A CA 1
ATOM 1509 C C . ARG A 1 196 ? -8.743 8.051 28.272 1.00 68.44 196 ARG A C 1
ATOM 1511 O O . ARG A 1 196 ? -9.569 7.712 29.118 1.00 68.44 196 ARG A O 1
ATOM 1518 N N . VAL A 1 197 ? -8.299 7.263 27.302 1.00 76.62 197 VAL A N 1
ATOM 1519 C CA . VAL A 1 197 ? -8.466 5.812 27.303 1.00 76.62 197 VAL A CA 1
ATOM 1520 C C . VAL A 1 197 ? -7.180 5.221 27.867 1.00 76.62 197 VAL A C 1
ATOM 1522 O O . VAL A 1 197 ? -6.081 5.657 27.525 1.00 76.62 197 VAL A O 1
ATOM 1525 N N . SER A 1 198 ? -7.303 4.260 28.770 1.00 77.12 198 SER A N 1
ATOM 1526 C CA . SER A 1 198 ? -6.190 3.392 29.143 1.00 77.12 198 SER A CA 1
ATOM 1527 C C . SER A 1 198 ? -6.677 1.962 29.180 1.00 77.12 198 SER A C 1
ATOM 1529 O O . SER A 1 198 ? -7.809 1.709 29.589 1.00 77.12 198 SER A O 1
ATOM 1531 N N . VAL A 1 199 ? -5.823 1.042 28.758 1.00 75.31 199 VAL A N 1
ATOM 1532 C CA . VAL A 1 199 ? -6.166 -0.372 28.666 1.00 75.31 199 VAL A CA 1
ATOM 1533 C C . VAL A 1 199 ? -5.197 -1.169 29.513 1.00 75.31 199 VAL A C 1
ATOM 1535 O O . VAL A 1 199 ? -3.992 -0.915 29.499 1.00 75.31 199 VAL A O 1
ATOM 1538 N N . LYS A 1 200 ? -5.738 -2.125 30.262 1.00 80.06 200 LYS A N 1
ATOM 1539 C CA . LYS A 1 200 ? -4.967 -3.144 30.959 1.00 80.06 200 LYS A CA 1
ATOM 1540 C C . LYS A 1 200 ? -5.361 -4.496 30.386 1.00 80.06 200 LYS A C 1
ATOM 1542 O O . LYS A 1 200 ? -6.519 -4.885 30.463 1.00 80.06 200 LYS A O 1
ATOM 1547 N N . THR A 1 201 ? -4.390 -5.200 29.829 1.00 73.88 201 THR A N 1
ATOM 1548 C CA . THR A 1 201 ? -4.584 -6.557 29.318 1.00 73.88 201 THR A CA 1
ATOM 1549 C C . THR A 1 201 ? -4.183 -7.550 30.396 1.00 73.88 201 THR A C 1
ATOM 1551 O O . THR A 1 201 ? -3.061 -7.493 30.906 1.00 73.88 201 THR A O 1
ATOM 1554 N N . ASP A 1 202 ? -5.084 -8.458 30.753 1.00 76.19 202 ASP A N 1
ATOM 1555 C CA . ASP A 1 202 ? -4.735 -9.609 31.572 1.00 76.19 202 ASP A CA 1
ATOM 1556 C C . ASP A 1 202 ? -3.879 -10.581 30.735 1.00 76.19 202 ASP A C 1
ATOM 1558 O O . ASP A 1 202 ? -4.325 -11.047 29.683 1.00 76.19 202 ASP A O 1
ATOM 1562 N N . PRO A 1 203 ? -2.643 -10.895 31.156 1.00 70.00 203 PRO A N 1
ATOM 1563 C CA . PRO A 1 203 ? -1.713 -11.660 30.329 1.00 70.00 203 PRO A CA 1
ATOM 1564 C C . PRO A 1 203 ? -2.116 -13.132 30.160 1.00 70.00 203 PRO A C 1
ATOM 1566 O O . PRO A 1 203 ? -1.635 -13.784 29.234 1.00 70.00 203 PRO A O 1
ATOM 1569 N N . VAL A 1 204 ? -2.984 -13.665 31.026 1.00 73.75 204 VAL A N 1
ATOM 1570 C CA . VAL A 1 204 ? -3.387 -15.079 31.023 1.00 73.75 204 VAL A CA 1
ATOM 1571 C C . VAL A 1 204 ? -4.678 -15.265 30.238 1.00 73.75 204 VAL A C 1
ATOM 1573 O O . VAL A 1 204 ? -4.753 -16.105 29.346 1.00 73.75 204 VAL A O 1
ATOM 1576 N N . THR A 1 205 ? -5.694 -14.470 30.558 1.00 74.69 205 THR A N 1
ATOM 1577 C CA . THR A 1 205 ? -7.029 -14.569 29.955 1.00 74.69 205 THR A CA 1
ATOM 1578 C C . THR A 1 205 ? -7.167 -13.754 28.677 1.00 74.69 205 THR A C 1
ATOM 1580 O O . THR A 1 205 ? -8.137 -13.951 27.947 1.00 74.69 205 THR A O 1
ATOM 1583 N N . GLN A 1 206 ? -6.216 -12.851 28.401 1.00 68.75 206 GLN A N 1
ATOM 1584 C CA . GLN A 1 206 ? -6.251 -11.927 27.261 1.00 68.75 206 GLN A CA 1
ATOM 1585 C C . GLN A 1 206 ? -7.459 -10.977 27.308 1.00 68.75 206 GLN A C 1
ATOM 1587 O O . GLN A 1 206 ? -7.847 -10.374 26.307 1.00 68.75 206 GLN A O 1
ATOM 1592 N N . VAL A 1 207 ? -8.071 -10.837 28.486 1.00 72.56 207 VAL A N 1
ATOM 1593 C CA . VAL A 1 207 ? -9.180 -9.917 28.716 1.00 72.56 207 VAL A CA 1
ATOM 1594 C C . VAL A 1 207 ? -8.621 -8.505 28.832 1.00 72.56 207 VAL A C 1
ATOM 1596 O O . VAL A 1 207 ? -7.682 -8.246 29.583 1.00 72.56 207 VAL A O 1
ATOM 1599 N N . ASN A 1 208 ? -9.211 -7.587 28.072 1.00 70.31 208 ASN A N 1
ATOM 1600 C CA . ASN A 1 208 ? -8.856 -6.178 28.095 1.00 70.31 208 ASN A CA 1
ATOM 1601 C C . ASN A 1 208 ? -9.827 -5.401 28.989 1.00 70.31 208 ASN A C 1
ATOM 1603 O O . ASN A 1 208 ? -11.001 -5.243 28.642 1.00 70.31 208 ASN A O 1
ATOM 1607 N N . ASP A 1 209 ? -9.316 -4.885 30.105 1.00 75.06 209 ASP A N 1
ATOM 1608 C CA . ASP A 1 209 ? -9.995 -3.893 30.930 1.00 75.06 209 ASP A CA 1
ATOM 1609 C C . ASP A 1 209 ? -9.767 -2.508 30.330 1.00 75.06 209 ASP A C 1
ATOM 1611 O O . ASP A 1 209 ? -8.630 -2.036 30.207 1.00 75.06 209 ASP A O 1
ATOM 1615 N N . ILE A 1 210 ? -10.857 -1.839 29.966 1.00 75.25 210 ILE A N 1
ATOM 1616 C CA . ILE A 1 210 ? -10.818 -0.510 29.365 1.00 75.25 210 ILE A CA 1
ATOM 1617 C C . ILE A 1 210 ? -11.254 0.507 30.413 1.00 75.25 210 ILE A C 1
ATOM 1619 O O . ILE A 1 210 ? -12.401 0.517 30.860 1.00 75.25 210 ILE A O 1
ATOM 1623 N N . PHE A 1 211 ? -10.340 1.403 30.764 1.00 76.75 211 PHE A N 1
ATOM 1624 C CA . PHE A 1 211 ? -10.598 2.502 31.680 1.00 76.75 211 PHE A CA 1
ATOM 1625 C C . PHE A 1 211 ? -10.789 3.793 30.902 1.00 76.75 211 PHE A C 1
ATOM 1627 O O . PHE A 1 211 ? -9.938 4.206 30.108 1.00 76.75 211 PHE A O 1
ATOM 1634 N N . LEU A 1 212 ? -11.922 4.433 31.166 1.00 74.31 212 LEU A N 1
ATOM 1635 C CA . LEU A 1 212 ? -12.343 5.660 30.511 1.00 74.31 212 LEU A CA 1
ATOM 1636 C C . LEU A 1 212 ? -12.318 6.776 31.550 1.00 74.31 212 LEU A C 1
ATOM 1638 O O . LEU A 1 212 ? -13.026 6.707 32.555 1.00 74.31 212 LEU A O 1
ATOM 1642 N N . THR A 1 213 ? -11.492 7.798 31.333 1.00 71.75 213 THR A N 1
ATOM 1643 C CA . THR A 1 213 ? -11.385 8.939 32.251 1.00 71.75 213 THR A CA 1
ATOM 1644 C C . THR A 1 213 ? -11.826 10.217 31.554 1.00 71.75 213 THR A C 1
ATOM 1646 O O . THR A 1 213 ? -11.253 10.616 30.536 1.00 71.75 213 THR A O 1
ATOM 1649 N N . ASN A 1 214 ? -12.834 10.877 32.125 1.00 63.31 214 ASN A N 1
ATOM 1650 C CA . ASN A 1 214 ? -13.231 12.222 31.727 1.00 63.31 214 ASN A CA 1
ATOM 1651 C C . ASN A 1 214 ? -12.261 13.229 32.365 1.00 63.31 214 ASN A C 1
ATOM 1653 O O . ASN A 1 214 ? -12.145 13.271 33.590 1.00 63.31 214 ASN A O 1
ATOM 1657 N N . LEU A 1 215 ? -11.552 14.030 31.567 1.00 58.22 215 LEU A N 1
ATOM 1658 C CA . LEU A 1 215 ? -10.737 15.128 32.087 1.00 58.22 215 LEU A CA 1
ATOM 1659 C C . LEU A 1 215 ? -11.629 16.357 32.234 1.00 58.22 215 LEU A C 1
ATOM 1661 O O . LEU A 1 215 ? -11.537 17.302 31.451 1.00 58.22 215 LEU A O 1
ATOM 1665 N N . SER A 1 216 ? -12.488 16.361 33.250 1.00 50.75 216 SER A N 1
ATOM 1666 C CA . SER A 1 216 ? -13.105 17.612 33.668 1.00 50.75 216 SER A CA 1
ATOM 1667 C C . SER A 1 216 ? -12.123 18.399 34.520 1.00 50.75 216 SER A C 1
ATOM 1669 O O . SER A 1 216 ? -11.740 17.911 35.577 1.00 50.75 216 SER A O 1
ATOM 1671 N N . ASN A 1 217 ? -11.692 19.566 34.026 1.00 44.34 217 ASN A N 1
ATOM 1672 C CA . ASN A 1 217 ? -10.927 20.613 34.717 1.00 44.34 217 ASN A CA 1
ATOM 1673 C C . ASN A 1 217 ? -10.052 20.116 35.889 1.00 44.34 217 ASN A C 1
ATOM 1675 O O . ASN A 1 217 ? -10.521 19.995 37.018 1.00 44.34 217 ASN A O 1
ATOM 1679 N N . LYS A 1 218 ? -8.760 19.872 35.610 1.00 45.69 218 LYS A N 1
ATOM 1680 C CA . LYS A 1 218 ? -7.704 19.582 36.599 1.00 45.69 218 LYS A CA 1
ATOM 1681 C C . LYS A 1 218 ? -7.875 20.415 37.878 1.00 45.69 218 LYS A C 1
ATOM 1683 O O . LYS A 1 218 ? -7.525 21.580 37.820 1.00 45.69 218 LYS A O 1
ATOM 1688 N N . TYR A 1 219 ? -8.289 19.796 38.990 1.00 37.06 219 TYR A N 1
ATOM 1689 C CA . TYR A 1 219 ? -7.792 20.023 40.363 1.00 37.06 219 TYR A CA 1
ATOM 1690 C C . TYR A 1 219 ? -8.277 18.875 41.284 1.00 37.06 219 TYR A C 1
ATOM 1692 O O . TYR A 1 219 ? -9.399 18.911 41.776 1.00 37.06 219 TYR A O 1
ATOM 1700 N N . GLY A 1 220 ? -7.446 17.851 41.534 1.00 32.78 220 GLY A N 1
ATOM 1701 C CA . GLY A 1 220 ? -7.672 16.864 42.612 1.00 32.78 220 GLY A CA 1
ATOM 1702 C C . GLY A 1 220 ? -7.276 15.410 42.279 1.00 32.78 220 GLY A C 1
ATOM 1703 O O . GLY A 1 220 ? -7.456 14.992 41.139 1.00 32.78 220 GLY A O 1
ATOM 1704 N N . PRO A 1 221 ? -6.731 14.629 43.241 1.00 38.72 221 PRO A N 1
ATOM 1705 C CA . PRO A 1 221 ? -5.837 13.499 42.950 1.00 38.72 221 PRO A CA 1
ATOM 1706 C C . PRO A 1 221 ? -6.484 12.185 42.488 1.00 38.72 221 PRO A C 1
ATOM 1708 O O . PRO A 1 221 ? -5.756 11.332 41.999 1.00 38.72 221 PRO A O 1
ATOM 1711 N N . PHE A 1 222 ? -7.799 11.986 42.576 1.00 44.44 222 PHE A N 1
ATOM 1712 C CA . PHE A 1 222 ? -8.440 10.759 42.083 1.00 44.44 222 PHE A CA 1
ATOM 1713 C C . PHE A 1 222 ? -9.886 11.052 41.677 1.00 44.44 222 PHE A C 1
ATOM 1715 O O . PHE A 1 222 ? -10.739 11.268 42.537 1.00 44.44 222 PHE A O 1
ATOM 1722 N N . THR A 1 223 ? -10.192 11.058 40.379 1.00 35.66 223 THR A N 1
ATOM 1723 C CA . THR A 1 223 ? -11.579 11.092 39.886 1.00 35.66 223 THR A CA 1
ATOM 1724 C C . THR A 1 223 ? -11.898 9.732 39.268 1.00 35.66 223 THR A C 1
ATOM 1726 O O . THR A 1 223 ? -11.234 9.293 38.336 1.00 35.66 223 THR A O 1
ATOM 1729 N N . LYS A 1 224 ? -12.854 9.043 39.900 1.00 40.59 224 LYS A N 1
ATOM 1730 C CA . LYS A 1 224 ? -13.271 7.639 39.737 1.00 40.59 224 LYS A CA 1
ATOM 1731 C C . LYS A 1 224 ? -13.080 7.046 38.327 1.00 40.59 224 LYS A C 1
ATOM 1733 O O . LYS A 1 224 ? -13.664 7.534 37.364 1.00 40.59 224 LYS A O 1
ATOM 1738 N N . CYS A 1 225 ? -12.360 5.921 38.251 1.00 38.28 225 CYS A N 1
ATOM 1739 C CA . CYS A 1 225 ? -12.422 4.992 37.120 1.00 38.28 225 CYS A CA 1
ATOM 1740 C C . CYS A 1 225 ? -13.828 4.389 37.029 1.00 38.28 225 CYS A C 1
ATOM 1742 O O . CYS A 1 225 ? -14.327 3.849 38.016 1.00 38.28 225 CYS A O 1
ATOM 1744 N N . HIS A 1 226 ? -14.443 4.442 35.850 1.00 42.00 226 HIS A N 1
ATOM 1745 C CA . HIS A 1 226 ? -15.576 3.581 35.532 1.00 42.00 226 HIS A CA 1
ATOM 1746 C C . HIS A 1 226 ? -15.015 2.320 34.872 1.00 42.00 226 HIS A C 1
ATOM 1748 O O . HIS A 1 226 ? -14.375 2.406 33.823 1.00 42.00 226 HIS A O 1
ATOM 1754 N N . GLN A 1 227 ? -15.171 1.178 35.537 1.00 40.62 227 GLN A N 1
ATOM 1755 C CA . GLN A 1 227 ? -14.813 -0.129 35.002 1.00 40.62 227 GLN A CA 1
ATOM 1756 C C . GLN A 1 227 ? -16.053 -0.671 34.294 1.00 40.62 227 GLN A C 1
ATOM 1758 O O . GLN A 1 227 ? -17.070 -0.900 34.943 1.00 40.62 227 GLN A O 1
ATOM 1763 N N . LEU A 1 228 ? -15.989 -0.827 32.972 1.00 41.59 228 LEU A N 1
ATOM 1764 C CA . LEU A 1 228 ? -17.031 -1.542 32.239 1.00 41.59 228 LEU A CA 1
ATOM 1765 C C . LEU A 1 228 ? -16.811 -3.038 32.475 1.00 41.59 228 LEU A C 1
ATOM 1767 O O . LEU A 1 228 ? -15.799 -3.589 32.040 1.00 41.59 228 LEU A O 1
ATOM 1771 N N . SER A 1 229 ? -17.723 -3.672 33.213 1.00 37.81 229 SER A N 1
ATOM 1772 C CA . SER A 1 229 ? -17.723 -5.126 33.394 1.00 37.81 229 SER A CA 1
ATOM 1773 C C . SER A 1 229 ? -18.399 -5.818 32.208 1.00 37.81 229 SER A C 1
ATOM 1775 O O . SER A 1 229 ? -19.183 -5.214 31.479 1.00 37.81 229 SER A O 1
ATOM 1777 N N . GLN A 1 230 ? -18.052 -7.084 31.992 1.00 40.09 230 GLN A N 1
ATOM 1778 C CA . GLN A 1 230 ? -18.379 -7.856 30.792 1.00 40.09 230 GLN A CA 1
ATOM 1779 C C . GLN A 1 230 ? -19.887 -8.098 30.574 1.00 40.09 230 GLN A C 1
ATOM 1781 O O . GLN A 1 230 ? -20.267 -8.475 29.469 1.00 40.09 230 GLN A O 1
ATOM 1786 N N . ASP A 1 231 ? -20.727 -7.817 31.573 1.00 35.31 231 ASP A N 1
ATOM 1787 C CA . ASP A 1 231 ? -22.176 -8.052 31.543 1.00 35.31 231 ASP A CA 1
ATOM 1788 C C . ASP A 1 231 ? -22.983 -6.951 30.822 1.00 35.31 231 ASP A C 1
ATOM 1790 O O . ASP A 1 231 ? -24.200 -7.059 30.700 1.00 35.31 231 ASP A O 1
ATOM 1794 N N . GLU A 1 232 ? -22.323 -5.905 30.309 1.00 34.88 232 GLU A N 1
ATOM 1795 C CA . GLU A 1 232 ? -22.961 -4.815 29.546 1.00 34.88 232 GLU A CA 1
ATOM 1796 C C . GLU A 1 232 ? -22.584 -4.809 28.044 1.00 34.88 232 GLU A C 1
ATOM 1798 O O . GLU A 1 232 ? -22.702 -3.775 27.384 1.00 34.88 232 GLU A O 1
ATOM 1803 N N . ARG A 1 233 ? -22.112 -5.943 27.497 1.00 38.66 233 ARG A N 1
ATOM 1804 C CA . ARG A 1 233 ? -21.826 -6.126 26.057 1.00 38.66 233 ARG A CA 1
ATOM 1805 C C . ARG A 1 233 ? -22.987 -6.749 25.291 1.00 38.66 233 ARG A C 1
ATOM 1807 O O . ARG A 1 233 ? -23.532 -7.760 25.782 1.00 38.66 233 ARG A O 1
#

Sequence (233 aa):
MVNLPFTIIATDANGSAANNDKLFARIYVDDVIYDDAEMTRIGATANWTVTFNYKPQPGDGSVDLDGVGPLLVGQHKVRVEVTDGNMIDSRQWTVDVRNTIPFPSLVLNIVSERKALDPASITFTEWTWGSETAGSTTLAGKKYESLYVAGSFKRAGVAKFFLWALDLVDGVVTKTAAGGKWSFNENLNWGSQTRRVSVKTDPVTQVNDIFLTNLSNKYGPFTKCHQLSQDER

Secondary structure (DSSP, 8-state):
---EEEEEEEE-TT--TT--PPPEEEEEETTEEEEEEEPEE-TTSSEEEEEEEE---TTGGG--SSSSSSPPTTEEEEEEEEE-SS-EEEEEEEEE---SS--------HHHHHHHHS-TT--EEEEEEEEEEEEEEEETTEEEEEEEEEEEEEETTEEEEEEEEEEEETTEE---STT---EEE-B----SS-EEEEEEE-TTT--EEEEEEE--SS-SS----EE--GGG-

pLDDT: mean 75.77, std 15.54, range [32.78, 96.38]